Protein AF-A0A9D1AIS6-F1 (afdb_monomer_lite)

Radius of gyration: 24.27 Å; chains: 1; bounding box: 64×31×64 Å

pLDDT: mean 85.54, std 12.71, range [32.72, 98.0]

Sequence (190 aa):
MKLTKTKKRLIVILAVVLVILLVAFLSLWLTGVLHYWNDGMTALMEEKGNYGYSVQKIENTDTVELDLSLPENNLGRILFEDGNARLVVEDYWFEEGSYLKLGVRCYADYDFNHTTYYVPSLVRDTGQVSTQNQTTTIDCIGQGPACHNYYYVVLSIPNYDELEGDTATLQLTYLTRYSYVRTETGTTLI

Secondary structure (DSSP, 8-state):
-PPPHHHHHHHHHHHHHHHHHHHHHHHHHHTTHHHHHHHTTHHHHS--SSEEEEEEEEESPPEEEEESS-GGGGTT-EEEEETTEEEEEEEEEEETTTEEEEEEEEE-EE-SSEEEEEEE-SSTT-EEEE-SS-EEEEEEEEEEEEETTEEEEEEEETTGGG--SSEEEEEESEEEEEEEEEPPTT----

Structure (mmCIF, N/CA/C/O backbone):
data_AF-A0A9D1AIS6-F1
#
_entry.id   AF-A0A9D1AIS6-F1
#
loop_
_atom_site.group_PDB
_atom_site.id
_atom_site.type_symbol
_atom_site.label_atom_id
_atom_site.label_alt_id
_atom_site.label_comp_id
_atom_site.label_asym_id
_atom_site.label_entity_id
_atom_site.label_seq_id
_atom_site.pdbx_PDB_ins_code
_atom_site.Cartn_x
_atom_site.Cartn_y
_atom_site.Cartn_z
_atom_site.occupancy
_atom_site.B_iso_or_equiv
_atom_site.auth_seq_id
_atom_site.auth_comp_id
_atom_site.auth_asym_id
_atom_site.auth_atom_id
_atom_site.pdbx_PDB_model_num
ATOM 1 N N . MET A 1 1 ? -47.830 20.326 35.684 1.00 54.81 1 MET A N 1
ATOM 2 C CA . MET A 1 1 ? -48.385 19.042 35.191 1.00 54.81 1 MET A CA 1
ATOM 3 C C . MET A 1 1 ? -47.757 17.890 35.983 1.00 54.81 1 MET A C 1
ATOM 5 O O . MET A 1 1 ? -46.546 17.727 35.916 1.00 54.81 1 MET A O 1
ATOM 9 N N . LYS A 1 2 ? -48.512 17.144 36.810 1.00 61.59 2 LYS A N 1
ATOM 10 C CA . LYS A 1 2 ? -47.947 16.030 37.607 1.00 61.59 2 LYS A CA 1
ATOM 11 C C . LYS A 1 2 ? -47.601 14.858 36.681 1.00 61.59 2 LYS A C 1
ATOM 13 O O . LYS A 1 2 ? -48.476 14.344 35.992 1.00 61.59 2 LYS A O 1
ATOM 18 N N . LEU A 1 3 ? -46.340 14.422 36.670 1.00 65.69 3 LEU A N 1
ATOM 19 C CA . LEU A 1 3 ? -45.950 13.219 35.934 1.00 65.69 3 LEU A CA 1
ATOM 20 C C . LEU A 1 3 ? -46.604 11.978 36.548 1.00 65.69 3 LEU A C 1
ATOM 22 O O . LEU A 1 3 ? -46.403 11.667 37.724 1.00 65.69 3 LEU A O 1
ATOM 26 N N . THR A 1 4 ? -47.331 11.238 35.718 1.00 78.81 4 THR A N 1
ATOM 27 C CA . THR A 1 4 ? -47.867 9.910 36.032 1.00 78.81 4 THR A CA 1
ATOM 28 C C . THR A 1 4 ? -46.736 8.944 36.407 1.00 78.81 4 THR A C 1
ATOM 30 O O . THR A 1 4 ? -45.644 9.025 35.839 1.00 78.81 4 THR A O 1
ATOM 33 N N . LYS A 1 5 ? -46.994 7.993 37.315 1.00 77.25 5 LYS A N 1
ATOM 34 C CA . LYS A 1 5 ? -46.020 7.002 37.829 1.00 77.25 5 LYS A CA 1
ATOM 35 C C . LYS A 1 5 ? -45.238 6.280 36.714 1.00 77.25 5 LYS A C 1
ATOM 37 O O . LYS A 1 5 ? -44.037 6.069 36.846 1.00 77.25 5 LYS A O 1
ATOM 42 N N . THR A 1 6 ? -45.894 5.993 35.591 1.00 78.38 6 THR A N 1
ATOM 43 C CA . THR A 1 6 ? -45.313 5.368 34.390 1.00 78.38 6 THR A CA 1
ATOM 44 C C . THR A 1 6 ? -44.278 6.257 33.697 1.00 78.38 6 THR A C 1
ATOM 46 O O . THR A 1 6 ? -43.193 5.793 33.369 1.00 78.38 6 THR A O 1
ATOM 49 N N . LYS A 1 7 ? -44.557 7.562 33.560 1.00 81.00 7 LYS A N 1
ATOM 50 C CA . LYS A 1 7 ? -43.623 8.542 32.973 1.00 81.00 7 LYS A CA 1
ATOM 51 C C . LYS A 1 7 ? -42.373 8.726 33.837 1.00 81.00 7 LYS A C 1
ATOM 53 O O . LYS A 1 7 ? -41.284 8.858 33.300 1.00 81.00 7 LYS A O 1
ATOM 58 N N . LYS A 1 8 ? -42.509 8.673 35.170 1.00 81.44 8 LYS A N 1
ATOM 59 C CA . LYS A 1 8 ? -41.353 8.715 36.085 1.00 81.44 8 LYS A CA 1
ATOM 60 C C . LYS A 1 8 ? -40.453 7.486 35.928 1.00 81.44 8 LYS A C 1
ATOM 62 O O . LYS A 1 8 ? -39.243 7.642 35.865 1.00 81.44 8 LYS A O 1
ATOM 67 N N . ARG A 1 9 ? -41.034 6.283 35.819 1.00 84.88 9 ARG A N 1
ATOM 68 C CA . ARG A 1 9 ? -40.272 5.047 35.554 1.00 84.88 9 ARG A CA 1
ATOM 69 C C . ARG A 1 9 ? -39.554 5.097 34.206 1.00 84.88 9 ARG A C 1
ATOM 71 O O . ARG A 1 9 ? -38.387 4.744 34.147 1.00 84.88 9 ARG A O 1
ATOM 78 N N . LEU A 1 10 ? -40.226 5.585 33.162 1.00 90.56 10 LEU A N 1
ATOM 79 C CA . LEU A 1 10 ? -39.628 5.737 31.835 1.00 90.56 10 LEU A CA 1
ATOM 80 C C . LEU A 1 10 ? -38.414 6.680 31.860 1.00 90.56 10 LEU A C 1
ATOM 82 O O . LEU A 1 10 ? -37.380 6.345 31.302 1.00 90.56 10 LEU A O 1
ATOM 86 N N . ILE A 1 11 ? -38.518 7.819 32.554 1.00 90.56 11 ILE A N 1
ATOM 87 C CA . ILE A 1 11 ? -37.406 8.773 32.705 1.00 90.56 11 ILE A CA 1
ATOM 88 C C . ILE A 1 11 ? -36.221 8.139 33.432 1.00 90.56 11 ILE A C 1
ATOM 90 O O . ILE A 1 11 ? -35.087 8.330 33.013 1.00 90.56 11 ILE A O 1
ATOM 94 N N . VAL A 1 12 ? -36.470 7.368 34.496 1.00 91.81 12 VAL A N 1
ATOM 95 C CA . VAL A 1 12 ? -35.400 6.665 35.222 1.00 91.81 12 VAL A CA 1
ATOM 96 C C . VAL A 1 12 ? -34.710 5.644 34.317 1.00 91.81 12 VAL A C 1
ATOM 98 O O . VAL A 1 12 ? -33.487 5.595 34.290 1.00 91.81 12 VAL A O 1
ATOM 101 N N . ILE A 1 13 ? -35.473 4.875 33.535 1.00 93.38 13 ILE A N 1
ATOM 102 C CA . ILE A 1 13 ? -34.912 3.911 32.577 1.00 93.38 13 ILE A CA 1
ATOM 103 C C . ILE A 1 13 ? -34.067 4.632 31.519 1.00 93.38 13 ILE A C 1
ATOM 105 O O . ILE A 1 13 ? -32.928 4.242 31.290 1.00 93.38 13 ILE A O 1
ATOM 109 N N . LEU A 1 14 ? -34.584 5.711 30.927 1.00 94.00 14 LEU A N 1
ATOM 110 C CA . LEU A 1 14 ? -33.852 6.537 29.959 1.00 94.00 14 LEU A CA 1
ATOM 111 C C . LEU A 1 14 ? -32.557 7.106 30.545 1.00 94.00 14 LEU A C 1
ATOM 113 O O . LEU A 1 14 ? -31.525 7.065 29.884 1.00 94.00 14 LEU A O 1
ATOM 117 N N . ALA A 1 15 ? -32.593 7.595 31.786 1.00 94.00 15 ALA A N 1
ATOM 118 C CA . ALA A 1 15 ? -31.411 8.115 32.462 1.00 94.00 15 ALA A CA 1
ATOM 119 C C . ALA A 1 15 ? -30.354 7.022 32.687 1.00 94.00 15 ALA A C 1
ATOM 121 O O . ALA A 1 15 ? -29.178 7.253 32.425 1.00 94.00 15 ALA A O 1
ATOM 122 N N . VAL A 1 16 ? -30.762 5.822 33.113 1.00 95.44 16 VAL A N 1
ATOM 123 C CA . VAL A 1 16 ? -29.846 4.680 33.287 1.00 95.44 16 VAL A CA 1
ATOM 124 C C . VAL A 1 16 ? -29.232 4.259 31.951 1.00 95.44 16 VAL A C 1
ATOM 126 O O . VAL A 1 16 ? -28.020 4.080 31.872 1.00 95.44 16 VAL A O 1
ATOM 129 N N . VAL A 1 17 ? -30.038 4.157 30.891 1.00 96.12 17 VAL A N 1
ATOM 130 C CA . VAL A 1 17 ? -29.548 3.837 29.540 1.00 96.12 17 VAL A CA 1
ATOM 131 C C . VAL A 1 17 ? -28.542 4.885 29.061 1.00 96.12 17 VAL A C 1
ATOM 133 O O . VAL A 1 17 ? -27.489 4.522 28.546 1.00 96.12 17 VAL A O 1
ATOM 136 N N . LEU A 1 18 ? -28.817 6.173 29.278 1.00 96.25 18 LEU A N 1
ATOM 137 C CA . LEU A 1 18 ? -27.909 7.254 28.894 1.00 96.25 18 LEU A CA 1
ATOM 138 C C . LEU A 1 18 ? -26.560 7.159 29.621 1.00 96.25 18 LEU A C 1
ATOM 140 O O . LEU A 1 18 ? -25.520 7.340 28.995 1.00 96.25 18 LEU A O 1
ATOM 144 N N . VAL A 1 19 ? -26.563 6.844 30.920 1.00 96.50 19 VAL A N 1
ATOM 145 C CA . VAL A 1 19 ? -25.325 6.655 31.693 1.00 96.50 19 VAL A CA 1
ATOM 146 C C . VAL A 1 19 ? -24.524 5.468 31.160 1.00 96.50 19 VAL A C 1
ATOM 148 O O . VAL A 1 19 ? -23.314 5.588 30.991 1.00 96.50 19 VAL A O 1
ATOM 151 N N . ILE A 1 20 ? -25.180 4.349 30.839 1.00 96.06 20 ILE A N 1
ATOM 152 C CA . ILE A 1 20 ? -24.513 3.178 30.247 1.00 96.06 20 ILE A CA 1
ATOM 153 C C . ILE A 1 20 ? -23.870 3.543 28.902 1.00 96.06 20 ILE A C 1
ATOM 155 O O . ILE A 1 20 ? -22.708 3.212 28.674 1.00 96.06 20 ILE A O 1
ATOM 159 N N . LEU A 1 21 ? -24.591 4.262 28.037 1.00 95.62 21 LEU A N 1
ATOM 160 C CA . LEU A 1 21 ? -24.065 4.716 26.747 1.00 95.62 21 LEU A CA 1
ATOM 161 C C . LEU A 1 21 ? -22.879 5.673 26.911 1.00 95.62 21 LEU A C 1
ATOM 163 O O . LEU A 1 21 ? -21.898 5.549 26.184 1.00 95.62 21 LEU A O 1
ATOM 167 N N . LEU A 1 22 ? -22.937 6.589 27.882 1.00 95.81 22 LEU A N 1
ATOM 168 C CA . LEU A 1 22 ? -21.841 7.514 28.169 1.00 95.81 22 LEU A CA 1
ATOM 169 C C . LEU A 1 22 ? -20.586 6.772 28.642 1.00 95.81 22 LEU A C 1
ATOM 171 O O . LEU A 1 22 ? -19.492 7.065 28.168 1.00 95.81 22 LEU A O 1
ATOM 175 N N . VAL A 1 23 ? -20.738 5.802 29.547 1.00 94.31 23 VAL A N 1
ATOM 176 C CA . VAL A 1 23 ? -19.616 4.979 30.021 1.00 94.31 23 VAL A CA 1
ATOM 177 C C . VAL A 1 23 ? -19.012 4.185 28.863 1.00 94.31 23 VAL A C 1
ATOM 179 O O . VAL A 1 23 ? -17.800 4.223 28.687 1.00 94.31 23 VAL A O 1
ATOM 182 N N . ALA A 1 24 ? -19.838 3.540 28.033 1.00 91.44 24 ALA A N 1
ATOM 183 C CA . ALA A 1 24 ? -19.364 2.803 26.862 1.00 91.44 24 ALA A CA 1
ATOM 184 C C . ALA A 1 24 ? -18.609 3.708 25.872 1.00 91.44 24 ALA A C 1
ATOM 186 O O . ALA A 1 24 ? -17.530 3.345 25.405 1.00 91.44 24 ALA A O 1
ATOM 187 N N . PHE A 1 25 ? -19.134 4.905 25.597 1.00 91.19 25 PHE A N 1
ATOM 188 C CA . PHE A 1 25 ? -18.481 5.885 24.731 1.00 91.19 25 PHE A CA 1
ATOM 189 C C . PHE A 1 25 ? -17.121 6.326 25.287 1.00 91.19 25 PHE A C 1
ATOM 191 O O . PHE A 1 25 ? -16.130 6.316 24.562 1.00 91.19 25 PHE A O 1
ATOM 198 N N . LEU A 1 26 ? -17.048 6.652 26.582 1.00 90.38 26 LEU A N 1
ATOM 199 C CA . LEU A 1 26 ? -15.792 7.031 27.232 1.00 90.38 26 LEU A CA 1
ATOM 200 C C . LEU A 1 26 ? -14.778 5.884 27.228 1.00 90.38 26 LEU A C 1
ATOM 202 O O . LEU A 1 26 ? -13.595 6.130 27.019 1.00 90.38 26 LEU A O 1
ATOM 206 N N . SER A 1 27 ? -15.219 4.638 27.417 1.00 85.75 27 SER A N 1
ATOM 207 C CA . SER A 1 27 ? -14.337 3.474 27.306 1.00 85.75 27 SER A CA 1
ATOM 208 C C . SER A 1 27 ? -13.756 3.332 25.899 1.00 85.75 27 SER A C 1
ATOM 210 O O . SER A 1 27 ? -12.549 3.164 25.781 1.00 85.75 27 SER A O 1
ATOM 212 N N . LEU A 1 28 ? -14.573 3.455 24.846 1.00 83.19 28 LEU A N 1
ATOM 213 C CA . LEU A 1 28 ? -14.111 3.392 23.449 1.00 83.19 28 LEU A CA 1
ATOM 214 C C . LEU A 1 28 ? -13.184 4.557 23.073 1.00 83.19 28 LEU A C 1
ATOM 216 O O . LEU A 1 28 ? -12.279 4.395 22.255 1.00 83.19 28 LEU A O 1
ATOM 220 N N . TRP A 1 29 ? -13.410 5.729 23.667 1.00 81.50 29 TRP A N 1
ATOM 221 C CA . TRP A 1 29 ? -12.543 6.891 23.506 1.00 81.50 29 TRP A CA 1
ATOM 222 C C . TRP A 1 29 ? -11.180 6.664 24.163 1.00 81.50 29 TRP A C 1
ATOM 224 O O . TRP A 1 29 ? -10.149 6.843 23.525 1.00 81.50 29 TRP A O 1
ATOM 234 N N . LEU A 1 30 ? -11.165 6.236 25.430 1.00 77.88 30 LEU A N 1
ATOM 235 C CA . LEU A 1 30 ? -9.935 6.035 26.203 1.00 77.88 30 LEU A CA 1
ATOM 236 C C . LEU A 1 30 ? -9.069 4.892 25.667 1.00 77.88 30 LEU A C 1
ATOM 238 O O . LEU A 1 30 ? -7.853 4.941 25.811 1.00 77.88 30 LEU A O 1
ATOM 242 N N . THR A 1 31 ? -9.671 3.871 25.057 1.00 74.69 31 THR A N 1
ATOM 243 C CA . THR A 1 31 ? -8.917 2.787 24.415 1.00 74.69 31 THR A CA 1
ATOM 244 C C . THR A 1 31 ? -8.362 3.172 23.044 1.00 74.69 31 THR A C 1
ATOM 246 O O . THR A 1 31 ? -7.591 2.401 22.487 1.00 74.69 31 THR A O 1
ATOM 249 N N . GLY A 1 32 ? -8.738 4.325 22.482 1.00 71.50 32 GLY A N 1
ATOM 250 C CA . GLY A 1 32 ? -8.312 4.743 21.145 1.00 71.50 32 GLY A CA 1
ATOM 251 C C . GLY A 1 32 ? -9.054 4.042 20.001 1.00 71.50 32 GLY A C 1
ATOM 252 O O . GLY A 1 32 ? -8.740 4.282 18.838 1.00 71.50 32 GLY A O 1
ATOM 253 N N . VAL A 1 33 ? -10.075 3.223 20.294 1.00 76.38 33 VAL A N 1
ATOM 254 C CA . VAL A 1 33 ? -10.881 2.527 19.269 1.00 76.38 33 VAL A CA 1
ATOM 255 C C . VAL A 1 33 ? -11.566 3.526 18.339 1.00 76.38 33 VAL A C 1
ATOM 257 O O . VAL A 1 33 ? -11.660 3.281 17.143 1.00 76.38 33 VAL A O 1
ATOM 260 N N . LEU A 1 34 ? -12.026 4.665 18.868 1.00 74.44 34 LEU A N 1
ATOM 261 C CA . LEU A 1 34 ? -12.666 5.703 18.052 1.00 74.44 34 LEU A CA 1
ATOM 262 C C . LEU A 1 34 ? -11.685 6.399 17.103 1.00 74.44 34 LEU A C 1
ATOM 264 O O . LEU A 1 34 ? -12.059 6.702 15.974 1.00 74.44 34 LEU A O 1
ATOM 268 N N . HIS A 1 35 ? -10.444 6.622 17.539 1.00 71.31 35 HIS A N 1
ATOM 269 C CA . HIS A 1 35 ? -9.404 7.211 16.694 1.00 71.31 35 HIS A CA 1
ATOM 270 C C . HIS A 1 35 ? -9.011 6.233 15.583 1.00 71.31 35 HIS A C 1
ATOM 272 O O . HIS A 1 35 ? -9.014 6.588 14.410 1.00 71.31 35 HIS A O 1
ATOM 278 N N . TYR A 1 36 ? -8.826 4.959 15.934 1.00 74.50 36 TYR A N 1
ATOM 279 C CA . TYR A 1 36 ? -8.595 3.891 14.967 1.00 74.50 36 TYR A CA 1
ATOM 280 C C . TYR A 1 36 ? -9.767 3.710 13.988 1.00 74.50 36 TYR A C 1
ATOM 282 O O . TYR A 1 36 ? -9.536 3.529 12.803 1.00 74.50 36 TYR A O 1
ATOM 290 N N . TRP A 1 37 ? -11.026 3.811 14.434 1.00 75.50 37 TRP A N 1
ATOM 291 C CA . TRP A 1 37 ? -12.198 3.765 13.545 1.00 75.50 37 TRP A CA 1
ATOM 292 C C . TRP A 1 37 ? -12.231 4.954 12.580 1.00 75.50 37 TRP A C 1
ATOM 294 O O . TRP A 1 37 ? -12.575 4.790 11.413 1.00 75.50 37 TRP A O 1
ATOM 304 N N . ASN A 1 38 ? -11.932 6.163 13.048 1.00 75.31 38 ASN A N 1
ATOM 305 C CA . ASN A 1 38 ? -12.031 7.349 12.202 1.00 75.31 38 ASN A CA 1
ATOM 306 C C . ASN A 1 38 ? -10.864 7.434 11.210 1.00 75.31 38 ASN A C 1
ATOM 308 O O . ASN A 1 38 ? -11.073 7.600 10.010 1.00 75.31 38 ASN A O 1
ATOM 312 N N . ASP A 1 39 ? -9.646 7.259 11.712 1.00 74.00 39 ASP A N 1
ATOM 313 C CA . ASP A 1 39 ? -8.415 7.590 10.995 1.00 74.00 39 ASP A CA 1
ATOM 314 C C . ASP A 1 39 ? -7.723 6.330 10.429 1.00 74.00 39 ASP A C 1
ATOM 316 O O . ASP A 1 39 ? -6.949 6.394 9.475 1.00 74.00 39 ASP A O 1
ATOM 320 N N . GLY A 1 40 ? -8.080 5.139 10.918 1.00 76.81 40 GLY A N 1
ATOM 321 C CA . GLY A 1 40 ? -7.598 3.867 10.382 1.00 76.81 40 GLY A CA 1
ATOM 322 C C . GLY A 1 40 ? -6.103 3.687 10.596 1.00 76.81 40 GLY A C 1
ATOM 323 O O . GLY A 1 40 ? -5.593 3.906 11.693 1.00 76.81 40 GLY A O 1
ATOM 324 N N . MET A 1 41 ? -5.376 3.319 9.543 1.00 77.06 41 MET A N 1
ATOM 325 C CA . MET A 1 41 ? -3.922 3.158 9.597 1.00 77.06 41 MET A CA 1
ATOM 326 C C . MET A 1 41 ? -3.183 4.447 10.006 1.00 77.06 41 MET A C 1
ATOM 328 O O . MET A 1 41 ? -2.118 4.363 10.618 1.00 77.06 41 MET A O 1
ATOM 332 N N . THR A 1 42 ? -3.724 5.640 9.720 1.00 73.56 42 THR A N 1
ATOM 333 C CA . THR A 1 42 ? -3.057 6.900 10.102 1.00 73.56 42 THR A CA 1
ATOM 334 C C . THR A 1 42 ? -3.149 7.185 11.595 1.00 73.56 42 THR A C 1
ATOM 336 O O . THR A 1 42 ? -2.249 7.835 12.126 1.00 73.56 42 THR A O 1
ATOM 339 N N . ALA A 1 43 ? -4.149 6.622 12.286 1.00 68.56 43 ALA A N 1
ATOM 340 C CA . ALA A 1 43 ? -4.288 6.729 13.738 1.00 68.56 43 ALA A CA 1
ATOM 341 C C . ALA A 1 43 ? -3.018 6.261 14.465 1.00 68.56 43 ALA A C 1
ATOM 343 O O . ALA A 1 43 ? -2.697 6.750 15.539 1.00 68.56 43 ALA A O 1
ATOM 344 N N . LEU A 1 44 ? -2.276 5.318 13.876 1.00 69.06 44 LEU A N 1
ATOM 345 C CA . LEU A 1 44 ? -1.091 4.723 14.490 1.00 69.06 44 LEU A CA 1
ATOM 346 C C . LEU A 1 44 ? 0.201 5.478 14.182 1.00 69.06 44 LEU A C 1
ATOM 348 O O . LEU A 1 44 ? 1.166 5.356 14.932 1.00 69.06 44 LEU A O 1
ATOM 352 N N . MET A 1 45 ? 0.230 6.293 13.122 1.00 65.56 45 MET A N 1
ATOM 353 C CA . MET A 1 45 ? 1.419 7.077 12.769 1.00 65.56 45 MET A CA 1
ATOM 354 C C . MET A 1 45 ? 1.767 8.113 13.848 1.00 65.56 45 MET A C 1
ATOM 356 O O . MET A 1 45 ? 2.944 8.427 14.042 1.00 65.56 45 MET A O 1
ATOM 360 N N . GLU A 1 46 ? 0.760 8.621 14.560 1.00 62.28 46 GLU A N 1
ATOM 361 C CA . GLU A 1 46 ? 0.918 9.633 15.611 1.00 62.28 46 GLU A CA 1
ATOM 362 C C . GLU A 1 46 ? 0.816 9.055 17.038 1.00 62.28 46 GLU A C 1
ATOM 364 O O . GLU A 1 46 ? 1.197 9.720 18.007 1.00 62.28 46 GLU A O 1
ATOM 369 N N . GLU A 1 47 ? 0.386 7.797 17.182 1.00 64.00 47 GLU A N 1
ATOM 370 C CA . GLU A 1 47 ? 0.125 7.156 18.473 1.00 64.00 47 GLU A CA 1
ATOM 371 C C . GLU A 1 47 ? 1.409 6.594 19.105 1.00 64.00 47 GLU A C 1
ATOM 373 O O . GLU A 1 47 ? 1.846 5.479 18.830 1.00 64.00 47 GLU A O 1
ATOM 378 N N . LYS A 1 48 ? 2.025 7.369 20.004 1.00 62.16 48 LYS A N 1
ATOM 379 C CA . LYS A 1 48 ? 3.303 7.005 20.654 1.00 62.16 48 LYS A CA 1
ATOM 380 C C . LYS A 1 48 ? 3.164 6.248 21.980 1.00 62.16 48 LYS A C 1
ATOM 382 O O . LYS A 1 48 ? 4.169 5.809 22.529 1.00 62.16 48 LYS A O 1
ATOM 387 N N . GLY A 1 49 ? 1.955 6.158 22.536 1.00 65.81 49 GLY A N 1
ATOM 388 C CA . GLY A 1 49 ? 1.733 5.635 23.892 1.00 65.81 49 GLY A CA 1
ATOM 389 C C . GLY A 1 49 ? 1.313 4.167 23.951 1.00 65.81 49 GLY A C 1
ATOM 390 O O . GLY A 1 49 ? 1.733 3.446 24.853 1.00 65.81 49 GLY A O 1
ATOM 391 N N . ASN A 1 50 ? 0.489 3.732 22.997 1.00 73.25 50 ASN A N 1
ATOM 392 C CA . ASN A 1 50 ? -0.196 2.438 23.048 1.00 73.25 50 ASN A CA 1
ATOM 393 C C . ASN A 1 50 ? 0.377 1.387 22.085 1.00 73.25 50 ASN A C 1
ATOM 395 O O . ASN A 1 50 ? -0.073 0.243 22.106 1.00 73.25 50 ASN A O 1
ATOM 399 N N . TYR A 1 51 ? 1.338 1.755 21.233 1.00 77.62 51 TYR A N 1
ATOM 400 C CA . TYR A 1 51 ? 1.889 0.881 20.198 1.00 77.62 51 TYR A CA 1
ATOM 401 C C . TYR A 1 51 ? 3.412 0.984 20.144 1.00 77.62 51 TYR A C 1
ATOM 403 O O . TYR A 1 51 ? 3.990 2.065 20.240 1.00 77.62 51 TYR A O 1
ATOM 411 N N . GLY A 1 52 ? 4.060 -0.164 19.974 1.00 82.38 52 GLY A N 1
ATOM 412 C CA . GLY A 1 52 ? 5.453 -0.270 19.583 1.00 82.38 52 GLY A CA 1
ATOM 413 C C . GLY A 1 52 ? 5.557 -0.109 18.074 1.00 82.38 52 GLY A C 1
ATOM 414 O O . GLY A 1 52 ? 4.721 -0.627 17.335 1.00 82.38 52 GLY A O 1
ATOM 415 N N . TYR A 1 53 ? 6.584 0.607 17.628 1.00 85.81 53 TYR A N 1
ATOM 416 C CA . TYR A 1 53 ? 6.818 0.909 16.222 1.00 85.81 53 TYR A CA 1
ATOM 417 C C . TYR A 1 53 ? 8.146 0.318 15.762 1.00 85.81 53 TYR A C 1
ATOM 419 O O . TYR A 1 53 ? 9.176 0.495 16.415 1.00 85.81 53 TYR A O 1
ATOM 427 N N . SER A 1 54 ? 8.128 -0.361 14.618 1.00 88.56 54 SER A N 1
ATOM 428 C CA . SER A 1 54 ? 9.330 -0.875 13.967 1.00 88.56 54 SER A CA 1
ATOM 429 C C . SER A 1 54 ? 9.286 -0.633 12.463 1.00 88.56 54 SER A C 1
ATOM 431 O O . SER A 1 54 ? 8.226 -0.676 11.834 1.00 88.56 54 SER A O 1
ATOM 433 N N . VAL A 1 55 ? 10.4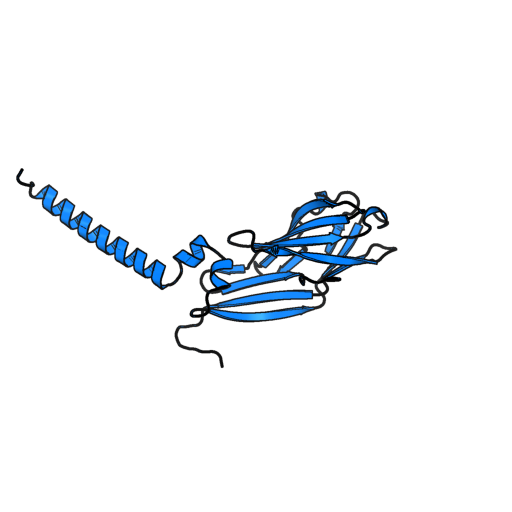66 -0.382 11.897 1.00 89.81 55 VAL A N 1
ATOM 434 C CA . VAL A 1 55 ? 10.672 -0.200 10.460 1.00 89.81 55 VAL A CA 1
ATOM 435 C C . VAL A 1 55 ? 11.716 -1.196 10.008 1.00 89.81 55 VAL A C 1
ATOM 437 O O . VAL A 1 55 ? 12.806 -1.259 10.579 1.00 89.81 55 VAL A O 1
ATOM 440 N N . GLN A 1 56 ? 11.393 -1.955 8.971 1.00 91.50 56 GLN A N 1
ATOM 441 C CA . GLN A 1 56 ? 12.307 -2.917 8.379 1.00 91.50 56 GLN A CA 1
ATOM 442 C C . GLN A 1 56 ? 12.376 -2.708 6.872 1.00 91.50 56 GLN A C 1
ATOM 444 O O . GLN A 1 56 ? 11.363 -2.520 6.205 1.00 91.50 56 GLN A O 1
ATOM 449 N N . LYS A 1 57 ? 13.589 -2.773 6.333 1.00 91.12 57 LYS A N 1
ATOM 450 C CA . LYS A 1 57 ? 13.825 -2.798 4.894 1.00 91.12 57 LYS A CA 1
ATOM 451 C C . LYS A 1 57 ? 13.800 -4.248 4.415 1.00 91.12 57 LYS A C 1
ATOM 453 O O . LYS A 1 57 ? 14.493 -5.089 4.986 1.00 91.12 57 LYS A O 1
ATOM 458 N N . ILE A 1 58 ? 13.008 -4.522 3.389 1.00 90.25 58 ILE A N 1
ATOM 459 C CA . ILE A 1 58 ? 12.958 -5.803 2.685 1.00 90.25 58 ILE A CA 1
ATOM 460 C C . ILE A 1 58 ? 13.611 -5.596 1.330 1.00 90.25 58 ILE A C 1
ATOM 462 O O . ILE A 1 58 ? 13.266 -4.657 0.613 1.00 90.25 58 ILE A O 1
ATOM 466 N N . GLU A 1 59 ? 14.579 -6.444 1.009 1.00 86.31 59 GLU A N 1
ATOM 467 C CA . GLU A 1 59 ? 15.356 -6.363 -0.225 1.00 86.31 59 GLU A CA 1
ATOM 468 C C . GLU A 1 59 ? 14.955 -7.480 -1.184 1.00 86.31 59 GLU A C 1
ATOM 470 O O . GLU A 1 59 ? 14.588 -8.564 -0.734 1.00 86.31 59 GLU A O 1
ATOM 475 N N . ASN A 1 60 ? 15.088 -7.215 -2.487 1.00 70.75 60 ASN A N 1
ATOM 476 C CA . ASN A 1 60 ? 14.894 -8.183 -3.571 1.00 70.75 60 ASN A CA 1
ATOM 477 C C . ASN A 1 60 ? 13.530 -8.873 -3.513 1.00 70.75 60 ASN A C 1
ATOM 479 O O . ASN A 1 60 ? 13.433 -10.074 -3.264 1.00 70.75 60 ASN A O 1
ATOM 483 N N . THR A 1 61 ? 12.478 -8.093 -3.749 1.00 85.94 61 THR A N 1
ATOM 484 C CA . THR A 1 61 ? 11.133 -8.659 -3.878 1.00 85.94 61 THR A CA 1
ATOM 485 C C . THR A 1 61 ? 11.029 -9.600 -5.073 1.00 85.94 61 THR A C 1
ATOM 487 O O . THR A 1 61 ? 11.852 -9.562 -5.999 1.00 85.94 61 THR A O 1
ATOM 490 N N . ASP A 1 62 ? 9.993 -10.433 -5.038 1.00 89.06 62 ASP A N 1
ATOM 491 C CA . ASP A 1 62 ? 9.614 -11.261 -6.169 1.00 89.06 62 ASP A CA 1
ATOM 492 C C . ASP A 1 62 ? 9.297 -10.404 -7.396 1.00 89.06 62 ASP A C 1
ATOM 494 O O . ASP A 1 62 ? 8.917 -9.233 -7.319 1.00 89.06 62 ASP A O 1
ATOM 498 N N . THR A 1 63 ? 9.477 -11.015 -8.558 1.00 94.06 63 THR A N 1
ATOM 499 C CA . THR A 1 63 ? 9.207 -10.384 -9.842 1.00 94.06 63 THR A CA 1
ATOM 500 C C . THR A 1 63 ? 7.757 -10.578 -10.258 1.00 94.06 63 THR A C 1
ATOM 502 O O . THR A 1 63 ? 7.218 -11.677 -10.116 1.00 94.06 63 THR A O 1
ATOM 505 N N . VAL A 1 64 ? 7.161 -9.558 -10.867 1.00 95.69 64 VAL A N 1
ATOM 506 C CA . VAL A 1 64 ? 5.785 -9.586 -11.372 1.00 95.69 64 VAL A CA 1
ATOM 507 C C . VAL A 1 64 ? 5.767 -9.193 -12.842 1.00 95.69 64 VAL A C 1
ATOM 509 O O . VAL A 1 64 ? 6.405 -8.225 -13.241 1.00 95.69 64 VAL A O 1
ATOM 512 N N . GLU A 1 65 ? 5.034 -9.937 -13.663 1.00 96.50 65 GLU A N 1
ATOM 513 C CA . GLU A 1 65 ? 4.860 -9.591 -15.074 1.00 96.50 65 GLU A CA 1
ATOM 514 C C . GLU A 1 65 ? 3.876 -8.420 -15.223 1.00 96.50 65 GLU A C 1
ATOM 516 O O . GLU A 1 65 ? 2.827 -8.391 -14.576 1.00 96.50 65 GLU A O 1
ATOM 521 N N . LEU A 1 66 ? 4.190 -7.470 -16.096 1.00 96.25 66 LEU A N 1
ATOM 522 C CA . LEU A 1 66 ? 3.349 -6.356 -16.518 1.00 96.25 66 LEU A CA 1
ATOM 523 C C . LEU A 1 66 ? 3.044 -6.484 -18.010 1.00 96.25 66 LEU A C 1
ATOM 525 O O . LEU A 1 66 ? 3.928 -6.812 -18.798 1.00 96.25 66 LEU A O 1
ATOM 529 N N . ASP A 1 67 ? 1.808 -6.181 -18.390 1.00 95.75 67 ASP A N 1
ATOM 530 C CA . ASP A 1 67 ? 1.396 -6.007 -19.782 1.00 95.75 67 ASP A CA 1
ATOM 531 C C . ASP A 1 67 ? 1.728 -4.575 -20.223 1.00 95.75 67 ASP A C 1
ATOM 533 O O . ASP A 1 67 ? 1.139 -3.611 -19.727 1.00 95.75 67 ASP A O 1
ATOM 537 N N . LEU A 1 68 ? 2.711 -4.433 -21.108 1.00 92.44 68 LEU A N 1
ATOM 538 C CA . LEU A 1 68 ? 3.073 -3.149 -21.699 1.00 92.44 68 LEU A CA 1
ATOM 539 C C . LEU A 1 68 ? 2.277 -2.863 -22.974 1.00 92.44 68 LEU A C 1
ATOM 541 O O . LEU A 1 68 ? 2.243 -1.719 -23.392 1.00 92.44 68 LEU A O 1
ATOM 545 N N . SER A 1 69 ? 1.623 -3.835 -23.604 1.00 93.31 69 SER A N 1
ATOM 546 C CA . SER A 1 69 ? 0.812 -3.573 -24.802 1.00 93.31 69 SER A CA 1
ATOM 547 C C . SER A 1 69 ? -0.521 -2.895 -24.459 1.00 93.31 69 SER A C 1
ATOM 549 O O . SER A 1 69 ? -1.012 -2.040 -25.200 1.00 93.31 69 SER A O 1
ATOM 551 N N . LEU A 1 70 ? -1.088 -3.257 -23.305 1.00 93.94 70 LEU A N 1
ATOM 552 C CA . LEU A 1 70 ? -2.362 -2.769 -22.791 1.00 93.94 70 LEU A CA 1
ATOM 553 C C . LEU A 1 70 ? -2.245 -2.526 -21.277 1.00 93.94 70 LEU A C 1
ATOM 555 O O . LEU A 1 70 ? -2.583 -3.407 -20.484 1.00 93.94 70 LEU A O 1
ATOM 559 N N . PRO A 1 71 ? -1.806 -1.328 -20.837 1.00 93.56 71 PRO A N 1
ATOM 560 C CA . PRO A 1 71 ? -1.596 -1.042 -19.416 1.00 93.56 71 PRO A CA 1
ATOM 561 C C . PRO A 1 71 ? -2.813 -1.262 -18.514 1.00 93.56 71 PRO A C 1
ATOM 563 O O . PRO A 1 71 ? -2.644 -1.592 -17.340 1.00 93.56 71 PRO A O 1
ATOM 566 N N . GLU A 1 72 ? -4.028 -1.147 -19.058 1.00 96.38 72 GLU A N 1
ATOM 567 C CA . GLU A 1 72 ? -5.280 -1.455 -18.355 1.00 96.38 72 GLU A CA 1
ATOM 568 C C . GLU A 1 72 ? -5.349 -2.901 -17.837 1.00 96.38 72 GLU A C 1
ATOM 570 O O . GLU A 1 72 ? -5.937 -3.148 -16.784 1.00 96.38 72 GLU A O 1
ATOM 575 N N . ASN A 1 73 ? -4.681 -3.855 -18.497 1.00 96.62 73 ASN A N 1
ATOM 576 C CA . ASN A 1 73 ? -4.628 -5.258 -18.069 1.00 96.62 73 ASN A CA 1
ATOM 577 C C . ASN A 1 73 ? -3.810 -5.466 -16.783 1.00 96.62 73 ASN A C 1
ATOM 579 O O . ASN A 1 73 ? -3.816 -6.559 -16.201 1.00 96.62 73 ASN A O 1
ATOM 583 N N . ASN A 1 74 ? -3.089 -4.438 -16.331 1.00 97.12 74 ASN A N 1
ATOM 584 C CA . ASN A 1 74 ? -2.380 -4.461 -15.057 1.00 97.12 74 ASN A CA 1
ATOM 585 C C . ASN A 1 74 ? -3.267 -4.041 -13.883 1.00 97.12 74 ASN A C 1
ATOM 587 O O . ASN A 1 74 ? -2.861 -4.234 -12.741 1.00 97.12 74 ASN A O 1
ATOM 591 N N . LEU A 1 75 ? -4.466 -3.502 -14.114 1.00 98.00 75 LEU A N 1
ATOM 592 C CA . LEU A 1 75 ? -5.375 -3.126 -13.034 1.00 98.00 75 LEU A CA 1
ATOM 593 C C . LEU A 1 75 ? -5.798 -4.355 -12.215 1.00 98.00 75 LEU A C 1
ATOM 595 O O . LEU A 1 75 ? -6.110 -5.418 -12.749 1.00 98.00 75 LEU A O 1
ATOM 599 N N . GLY A 1 76 ? -5.779 -4.218 -10.891 1.00 97.25 76 GLY A N 1
ATOM 600 C CA . GLY A 1 76 ? -6.000 -5.303 -9.935 1.00 97.25 76 GLY A CA 1
ATOM 601 C C . GLY A 1 76 ? -4.807 -6.246 -9.757 1.00 97.25 76 GLY A C 1
ATOM 602 O O . GLY A 1 76 ? -4.886 -7.167 -8.941 1.00 97.25 76 GLY A O 1
ATOM 603 N N . ARG A 1 77 ? -3.696 -6.040 -10.478 1.00 97.19 77 ARG A N 1
ATOM 604 C CA . ARG A 1 77 ? -2.509 -6.891 -10.359 1.00 97.19 77 ARG A CA 1
ATOM 605 C C . ARG A 1 77 ? -1.825 -6.671 -9.015 1.00 97.19 77 ARG A C 1
ATOM 607 O O . ARG A 1 77 ? -1.595 -5.535 -8.598 1.00 97.19 77 ARG A O 1
ATOM 614 N N . ILE A 1 78 ? -1.500 -7.776 -8.352 1.00 97.00 78 ILE A N 1
ATOM 615 C CA . ILE A 1 78 ? -0.795 -7.790 -7.073 1.00 97.00 78 ILE A CA 1
ATOM 616 C C . ILE A 1 78 ? 0.705 -7.751 -7.362 1.00 97.00 78 ILE A C 1
ATOM 618 O O . ILE A 1 78 ? 1.235 -8.639 -8.023 1.00 97.00 78 ILE A O 1
ATOM 622 N N . LEU A 1 79 ? 1.372 -6.704 -6.884 1.00 96.00 79 LEU A N 1
ATOM 623 C CA . LEU A 1 79 ? 2.815 -6.504 -7.039 1.00 96.00 79 LEU A CA 1
ATOM 624 C C . LEU A 1 79 ? 3.616 -7.129 -5.891 1.00 96.00 79 LEU A C 1
ATOM 626 O O . LEU A 1 79 ? 4.795 -7.422 -6.039 1.00 96.00 79 LEU A O 1
ATOM 630 N N . PHE A 1 80 ? 2.978 -7.276 -4.732 1.00 95.62 80 PHE A N 1
ATOM 631 C CA . PHE A 1 80 ? 3.542 -7.871 -3.527 1.00 95.62 80 PHE A CA 1
ATOM 632 C C . PHE A 1 80 ? 2.401 -8.302 -2.603 1.00 95.62 80 PHE A C 1
ATOM 634 O O . PHE A 1 80 ? 1.396 -7.591 -2.507 1.00 95.62 80 PHE A O 1
ATOM 641 N N . GLU A 1 81 ? 2.577 -9.416 -1.899 1.00 94.69 81 GLU A N 1
ATOM 642 C CA . GLU A 1 81 ? 1.631 -9.935 -0.912 1.00 94.69 81 GLU A CA 1
ATOM 643 C C . GLU A 1 81 ? 2.385 -10.550 0.271 1.00 94.69 81 GLU A C 1
ATOM 645 O O . GLU A 1 81 ? 3.324 -11.322 0.087 1.00 94.69 81 GLU A O 1
ATOM 650 N N . ASP A 1 82 ? 1.963 -10.204 1.485 1.00 92.44 82 ASP A N 1
ATOM 651 C CA . ASP A 1 82 ? 2.396 -10.842 2.726 1.00 92.44 82 ASP A CA 1
ATOM 652 C C . ASP A 1 82 ? 1.238 -10.824 3.732 1.00 92.44 82 ASP A C 1
ATOM 654 O O . ASP A 1 82 ? 0.855 -9.774 4.259 1.00 92.44 82 ASP A O 1
ATOM 658 N N . GLY A 1 83 ? 0.632 -11.990 3.969 1.00 89.69 83 GLY A N 1
ATOM 659 C CA . GLY A 1 83 ? -0.592 -12.093 4.765 1.00 89.69 83 GLY A CA 1
ATOM 660 C C . GLY A 1 83 ? -1.746 -11.312 4.126 1.00 89.69 83 GLY A C 1
ATOM 661 O O . GLY A 1 83 ? -2.063 -11.523 2.959 1.00 89.69 83 GLY A O 1
ATOM 662 N N . ASN A 1 84 ? -2.381 -10.408 4.882 1.00 91.50 84 ASN A N 1
ATOM 663 C CA . ASN A 1 84 ? -3.425 -9.526 4.335 1.00 91.50 84 ASN A CA 1
ATOM 664 C C . ASN A 1 84 ? -2.868 -8.219 3.742 1.00 91.50 84 ASN A C 1
ATOM 666 O O . ASN A 1 84 ? -3.629 -7.436 3.164 1.00 91.50 84 ASN A O 1
ATOM 670 N N . ALA A 1 85 ? -1.568 -7.953 3.894 1.00 93.31 85 ALA A N 1
ATOM 671 C CA . ALA A 1 85 ? -0.945 -6.761 3.345 1.00 93.31 85 ALA A CA 1
ATOM 672 C C . ALA A 1 85 ? -0.579 -7.004 1.878 1.00 93.31 85 ALA A C 1
ATOM 674 O O . ALA A 1 85 ? 0.008 -8.028 1.527 1.00 93.31 85 ALA A O 1
ATOM 675 N N . ARG A 1 86 ? -0.922 -6.054 1.005 1.00 95.81 86 ARG A N 1
ATOM 676 C CA . ARG A 1 86 ? -0.759 -6.221 -0.446 1.00 95.81 86 ARG A CA 1
ATOM 677 C C . ARG A 1 86 ? -0.531 -4.901 -1.165 1.00 95.81 86 ARG A C 1
ATOM 679 O O . ARG A 1 86 ? -1.120 -3.883 -0.803 1.00 95.81 86 ARG A O 1
ATOM 686 N N . LEU A 1 87 ? 0.278 -4.929 -2.217 1.00 96.19 87 LEU A N 1
ATOM 687 C CA . LEU A 1 87 ? 0.434 -3.825 -3.165 1.00 96.19 87 LEU A CA 1
ATOM 688 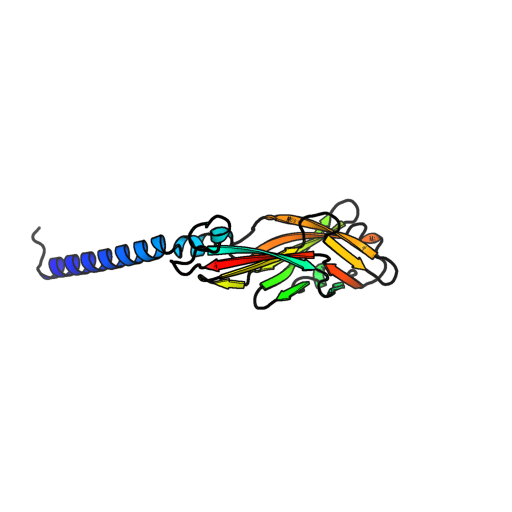C C . LEU A 1 87 ? -0.363 -4.163 -4.417 1.00 96.19 87 LEU A C 1
ATOM 690 O O . LEU A 1 87 ? -0.077 -5.166 -5.063 1.00 96.19 87 LEU A O 1
ATOM 694 N N . VAL A 1 88 ? -1.350 -3.341 -4.760 1.00 97.12 88 VAL A N 1
ATOM 695 C CA . VAL A 1 88 ? -2.259 -3.594 -5.886 1.00 97.12 88 VAL A CA 1
ATOM 696 C C . VAL A 1 88 ? -2.269 -2.399 -6.824 1.00 97.12 88 VAL A C 1
ATOM 698 O O . VAL A 1 88 ? -2.431 -1.266 -6.370 1.00 97.12 88 VAL A O 1
ATOM 701 N N . VAL A 1 89 ? -2.111 -2.644 -8.123 1.00 97.69 89 VAL A N 1
ATOM 702 C CA . VAL A 1 89 ? -2.283 -1.615 -9.156 1.00 97.69 89 VAL A CA 1
ATOM 703 C C . VAL A 1 89 ? -3.768 -1.271 -9.262 1.00 97.69 89 VAL A C 1
ATOM 705 O O . VAL A 1 89 ? -4.593 -2.136 -9.533 1.00 97.69 89 VAL A O 1
ATOM 708 N N . GLU A 1 90 ? -4.118 -0.014 -9.035 1.00 96.38 90 GLU A N 1
ATOM 709 C CA . GLU A 1 90 ? -5.503 0.475 -9.017 1.00 96.38 90 GLU A CA 1
ATOM 710 C C . GLU A 1 90 ? -5.798 1.416 -10.184 1.00 96.38 90 GLU A C 1
ATOM 712 O O . GLU A 1 90 ? -6.945 1.529 -10.604 1.00 96.38 90 GLU A O 1
ATOM 717 N N . ASP A 1 91 ? -4.774 2.102 -10.687 1.00 95.88 91 ASP A N 1
ATOM 718 C CA . ASP A 1 91 ? -4.928 3.098 -11.737 1.00 95.88 91 ASP A CA 1
ATOM 719 C C . ASP A 1 91 ? -3.701 3.116 -12.650 1.00 95.88 91 ASP A C 1
ATOM 721 O O . ASP A 1 91 ? -2.611 2.679 -12.261 1.00 95.88 91 ASP A O 1
ATOM 725 N N . TYR A 1 92 ? -3.872 3.646 -13.854 1.00 96.75 92 TYR A N 1
ATOM 726 C CA . TYR A 1 92 ? -2.779 3.919 -14.772 1.00 96.75 92 TYR A CA 1
ATOM 727 C C . TYR A 1 92 ? -3.054 5.187 -15.576 1.00 96.75 92 TYR A C 1
ATOM 729 O O . TYR A 1 92 ? -4.189 5.495 -15.934 1.00 96.75 92 TYR A O 1
ATOM 737 N N . TRP A 1 93 ? -1.999 5.925 -15.894 1.00 96.88 93 TRP A N 1
ATOM 738 C CA . TRP A 1 93 ? -2.090 7.058 -16.807 1.00 96.88 93 TRP A CA 1
ATOM 739 C C . TRP A 1 93 ? -0.738 7.340 -17.444 1.00 96.88 93 TRP A C 1
ATOM 741 O O . TRP A 1 93 ? 0.309 6.915 -16.955 1.00 96.88 93 TRP A O 1
ATOM 751 N N . PHE A 1 94 ? -0.770 8.085 -18.540 1.00 95.31 94 PHE A N 1
ATOM 752 C CA . PHE A 1 94 ? 0.430 8.565 -19.205 1.00 95.31 94 PHE A CA 1
ATOM 753 C C . PHE A 1 94 ? 0.723 10.002 -18.778 1.00 95.31 94 PHE A C 1
ATOM 755 O O . PHE A 1 94 ? -0.189 10.821 -18.648 1.00 95.31 94 PHE A O 1
ATOM 762 N N . GLU A 1 95 ? 1.996 10.306 -18.558 1.00 93.69 95 GLU A N 1
ATOM 763 C CA . GLU A 1 95 ? 2.495 11.659 -18.296 1.00 93.69 95 GLU A CA 1
ATOM 764 C C . GLU A 1 95 ? 3.464 12.082 -19.415 1.00 93.69 95 GLU A C 1
ATOM 766 O O . GLU A 1 95 ? 4.038 11.238 -20.111 1.00 93.69 95 GLU A O 1
ATOM 771 N N . GLU A 1 96 ? 3.619 13.395 -19.622 1.00 86.81 96 GLU A N 1
ATOM 772 C CA . GLU A 1 96 ? 4.520 13.955 -20.637 1.00 86.81 96 GLU A CA 1
ATOM 773 C C . GLU A 1 96 ? 5.946 13.394 -20.519 1.00 86.81 96 GLU A C 1
ATOM 775 O O . GLU A 1 96 ? 6.457 13.182 -19.422 1.00 86.81 96 GLU A O 1
ATOM 780 N N . GLY A 1 97 ? 6.610 13.192 -21.662 1.00 84.75 97 GLY A N 1
ATOM 781 C CA . GLY A 1 97 ? 7.944 12.583 -21.710 1.00 84.75 97 GLY A CA 1
ATOM 782 C C . GLY A 1 97 ? 7.929 11.052 -21.687 1.00 84.75 97 GLY A C 1
ATOM 783 O O . GLY A 1 97 ? 8.889 10.453 -21.214 1.00 84.75 97 GLY A O 1
ATOM 784 N N . SER A 1 98 ? 6.850 10.435 -22.183 1.00 89.44 98 SER A N 1
ATOM 785 C CA . SER A 1 98 ? 6.714 8.979 -22.337 1.00 89.44 98 SER A CA 1
ATOM 786 C C . SER A 1 98 ? 6.788 8.218 -21.012 1.00 89.44 98 SER A C 1
ATOM 788 O O . SER A 1 98 ? 7.410 7.161 -20.921 1.00 89.44 98 SER A O 1
ATOM 790 N N . TYR A 1 99 ? 6.152 8.750 -19.964 1.00 93.00 99 TYR A N 1
ATOM 791 C CA . TYR A 1 99 ? 6.040 8.057 -18.682 1.00 93.00 99 TYR A CA 1
ATOM 792 C C . TYR A 1 99 ? 4.731 7.281 -18.610 1.00 93.00 99 TYR A C 1
ATOM 794 O O . TYR A 1 99 ? 3.657 7.878 -18.705 1.00 93.00 99 TYR A O 1
ATOM 802 N N . LEU A 1 100 ? 4.813 5.981 -18.328 1.00 95.56 100 LEU A N 1
ATOM 803 C CA . LEU A 1 100 ? 3.674 5.228 -17.812 1.00 95.56 100 LEU A CA 1
ATOM 804 C C . LEU A 1 100 ? 3.682 5.318 -16.284 1.00 95.56 100 LEU A C 1
ATOM 806 O O . LEU A 1 100 ? 4.662 4.962 -15.626 1.00 95.56 100 LEU A O 1
ATOM 810 N N . LYS A 1 101 ? 2.584 5.801 -15.709 1.00 96.25 101 LYS A N 1
ATOM 811 C CA . LYS A 1 101 ? 2.363 5.838 -14.265 1.00 96.25 101 LYS A CA 1
ATOM 812 C C . LYS A 1 101 ? 1.415 4.725 -13.864 1.00 96.25 101 LYS A C 1
ATOM 814 O O . LYS A 1 101 ? 0.368 4.558 -14.481 1.00 96.25 101 LYS A O 1
ATOM 819 N N . LEU A 1 102 ? 1.771 4.015 -12.801 1.00 96.75 102 LEU A N 1
ATOM 820 C CA . LEU A 1 102 ? 0.909 3.042 -12.143 1.00 96.75 102 LEU A CA 1
ATOM 821 C C . LEU A 1 102 ? 0.573 3.556 -10.746 1.00 96.75 102 LEU A C 1
ATOM 823 O O . 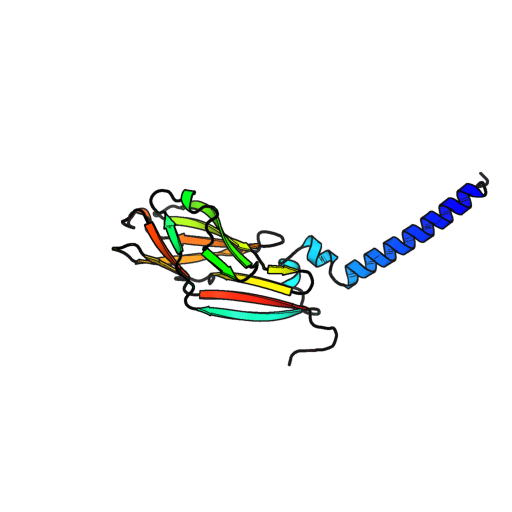LEU A 1 102 ? 1.456 3.720 -9.900 1.00 96.75 102 LEU A O 1
ATOM 827 N N . GLY A 1 103 ? -0.709 3.804 -10.512 1.00 95.69 103 GLY A N 1
ATOM 828 C CA . GLY A 1 103 ? -1.256 4.082 -9.196 1.00 95.69 103 GLY A CA 1
ATOM 829 C C . GLY A 1 103 ? -1.357 2.797 -8.394 1.00 95.69 103 GLY A C 1
ATOM 830 O O . GLY A 1 103 ? -2.074 1.881 -8.792 1.00 95.69 103 GLY A O 1
ATOM 831 N N . VAL A 1 104 ? -0.656 2.712 -7.267 1.00 95.88 104 VAL A N 1
ATOM 832 C CA . VAL A 1 104 ? -0.586 1.495 -6.451 1.00 95.88 104 VAL A CA 1
ATOM 833 C C . VAL A 1 104 ? -1.120 1.771 -5.054 1.00 95.88 104 VAL A C 1
ATOM 835 O O . VAL A 1 104 ? -0.652 2.664 -4.342 1.00 95.88 104 VAL A O 1
ATOM 838 N N . ARG A 1 105 ? -2.097 0.966 -4.636 1.00 94.94 105 ARG A N 1
ATOM 839 C CA . ARG A 1 105 ? -2.580 0.929 -3.256 1.00 94.94 105 ARG A CA 1
ATOM 840 C C . ARG A 1 105 ? -1.804 -0.108 -2.460 1.00 94.94 105 ARG A C 1
ATOM 842 O O . ARG A 1 105 ? -1.856 -1.300 -2.748 1.00 94.94 105 ARG A O 1
ATOM 849 N N . CYS A 1 106 ? -1.132 0.361 -1.422 1.00 93.56 106 CYS A N 1
ATOM 850 C CA . CYS A 1 106 ? -0.475 -0.445 -0.408 1.00 93.56 106 CYS A CA 1
ATOM 851 C C . CYS A 1 106 ? -1.453 -0.708 0.740 1.00 93.56 106 CYS A C 1
ATOM 853 O O . CYS A 1 106 ? -1.534 0.083 1.684 1.00 93.56 106 CYS A O 1
ATOM 855 N N . TYR A 1 107 ? -2.232 -1.778 0.641 1.00 92.94 107 TYR A N 1
ATOM 856 C CA . TYR A 1 107 ? -3.162 -2.184 1.689 1.00 92.94 107 TYR A CA 1
ATOM 857 C C . TYR A 1 107 ? -2.416 -2.727 2.904 1.00 92.94 107 TYR A C 1
ATOM 859 O O . TYR A 1 107 ? -1.460 -3.497 2.769 1.00 92.94 107 TYR A O 1
ATOM 867 N N . ALA A 1 108 ? -2.888 -2.337 4.082 1.00 90.31 108 ALA A N 1
ATOM 868 C CA . ALA A 1 108 ? -2.374 -2.825 5.349 1.00 90.31 108 ALA A CA 1
ATOM 869 C C . ALA A 1 108 ? -3.072 -4.115 5.788 1.00 90.31 108 ALA A C 1
ATOM 871 O O . ALA A 1 108 ? -4.284 -4.261 5.616 1.00 90.31 108 ALA A O 1
ATOM 872 N N . ASP A 1 109 ? -2.317 -4.994 6.439 1.00 90.44 109 ASP A N 1
ATOM 873 C CA . ASP A 1 109 ? -2.877 -5.959 7.380 1.00 90.44 109 ASP A CA 1
ATOM 874 C C . ASP A 1 109 ? -3.069 -5.238 8.710 1.00 90.44 109 ASP A C 1
ATOM 876 O O . ASP A 1 109 ? -2.089 -4.798 9.322 1.00 90.44 109 ASP A O 1
ATOM 880 N N . TYR A 1 110 ? -4.318 -5.004 9.105 1.00 84.00 110 TYR A N 1
ATOM 881 C CA . TYR A 1 110 ? -4.601 -4.138 10.238 1.00 84.00 110 TYR A CA 1
ATOM 882 C C . TYR A 1 110 ? -5.824 -4.577 11.047 1.00 84.00 110 TYR A C 1
ATOM 884 O O . TYR A 1 110 ? -6.892 -4.869 10.509 1.00 84.00 110 TYR A O 1
ATOM 892 N N . ASP A 1 111 ? -5.653 -4.578 12.368 1.00 81.31 111 ASP A N 1
ATOM 893 C CA . ASP A 1 111 ? -6.715 -4.626 13.367 1.00 81.31 111 ASP A CA 1
ATOM 894 C C . ASP A 1 111 ? -6.374 -3.711 14.562 1.00 81.31 111 ASP A C 1
ATOM 896 O O . ASP A 1 111 ? -5.387 -2.974 14.562 1.00 81.31 111 ASP A O 1
ATOM 900 N N . PHE A 1 112 ? -7.204 -3.726 15.604 1.00 75.00 112 PHE A N 1
ATOM 901 C CA . PHE A 1 112 ? -6.990 -2.885 16.785 1.00 75.00 112 PHE A CA 1
ATOM 902 C C . PHE A 1 112 ? -5.717 -3.228 17.591 1.00 75.00 112 PHE A C 1
ATOM 904 O O . PHE A 1 112 ? -5.315 -2.478 18.475 1.00 75.00 112 PHE A O 1
ATOM 911 N N . ASN A 1 113 ? -5.088 -4.372 17.347 1.00 80.88 113 ASN A N 1
ATOM 912 C CA . ASN A 1 113 ? -3.885 -4.809 18.046 1.00 80.88 113 ASN A CA 1
ATOM 913 C C . ASN A 1 113 ? -2.624 -4.651 17.198 1.00 80.88 113 ASN A C 1
ATOM 915 O O . ASN A 1 113 ? -1.533 -4.593 17.763 1.00 80.88 113 ASN A O 1
ATOM 919 N N . HIS A 1 114 ? -2.738 -4.594 15.874 1.00 83.62 114 HIS A N 1
ATOM 920 C CA . HIS A 1 114 ? -1.579 -4.459 15.008 1.00 83.62 114 HIS A CA 1
ATOM 921 C C . HIS A 1 114 ? -1.900 -3.783 13.680 1.00 83.62 114 HIS A C 1
ATOM 923 O O . HIS A 1 114 ? -3.029 -3.764 13.202 1.00 83.62 114 HIS A O 1
ATOM 929 N N . THR A 1 115 ? -0.876 -3.232 13.046 1.00 86.94 115 THR A N 1
ATOM 930 C CA . THR A 1 115 ? -0.945 -2.743 11.672 1.00 86.94 115 THR A CA 1
ATOM 931 C C . THR A 1 115 ? 0.403 -2.934 11.015 1.00 86.94 115 THR A C 1
ATOM 933 O O . THR A 1 115 ? 1.406 -2.388 11.475 1.00 86.94 115 THR A O 1
ATOM 936 N N . THR A 1 116 ? 0.424 -3.719 9.945 1.00 89.50 116 THR A N 1
ATOM 937 C CA . THR A 1 116 ? 1.585 -3.913 9.083 1.00 89.50 116 THR A CA 1
ATOM 938 C C . THR A 1 116 ? 1.240 -3.460 7.676 1.00 89.50 116 THR A C 1
ATOM 940 O O . THR A 1 116 ? 0.229 -3.874 7.114 1.00 89.50 116 THR A O 1
ATOM 943 N N . TYR A 1 117 ? 2.090 -2.634 7.080 1.00 91.44 117 TYR A N 1
ATOM 944 C CA . TYR A 1 117 ? 1.967 -2.280 5.671 1.00 91.44 117 TYR A CA 1
ATOM 945 C C . TYR A 1 117 ? 3.334 -2.112 5.022 1.00 91.44 117 TYR A C 1
ATOM 947 O O . TYR A 1 117 ? 4.347 -1.865 5.683 1.00 91.44 117 TYR A O 1
ATOM 955 N N . TYR A 1 118 ? 3.334 -2.249 3.702 1.00 92.69 118 TYR A N 1
ATOM 956 C CA . TYR A 1 118 ? 4.524 -2.215 2.870 1.00 92.69 118 TYR A CA 1
ATOM 957 C C . TYR A 1 118 ? 4.430 -1.050 1.904 1.00 92.69 118 TYR A C 1
ATOM 959 O O . TYR A 1 118 ? 3.401 -0.851 1.266 1.00 92.69 118 TYR A O 1
ATOM 967 N N . VAL A 1 119 ? 5.500 -0.279 1.771 1.00 92.12 119 VAL A N 1
ATOM 968 C CA . VAL A 1 119 ? 5.573 0.803 0.785 1.00 92.12 119 VAL A CA 1
ATOM 969 C C . VAL A 1 119 ? 6.853 0.621 -0.017 1.00 92.12 119 VAL A C 1
ATOM 971 O O . VAL A 1 119 ? 7.901 0.394 0.595 1.00 92.12 119 VAL A O 1
ATOM 974 N N . PRO A 1 120 ? 6.818 0.715 -1.358 1.00 92.19 120 PRO A N 1
ATOM 975 C CA . PRO A 1 120 ? 8.044 0.821 -2.134 1.00 92.19 120 PRO A CA 1
ATOM 976 C C . PRO A 1 120 ? 8.877 1.995 -1.629 1.00 92.19 120 PRO A C 1
ATOM 978 O O . PRO A 1 120 ? 8.332 2.984 -1.134 1.00 92.19 120 PRO A O 1
ATOM 981 N N . SER A 1 121 ? 10.201 1.878 -1.704 1.00 85.44 121 SER A N 1
ATOM 982 C CA . SER A 1 121 ? 11.079 2.971 -1.286 1.00 85.44 121 SER A CA 1
ATOM 983 C C . SER A 1 121 ? 10.648 4.285 -1.952 1.00 85.44 121 SER A C 1
ATOM 985 O O . SER A 1 121 ? 10.282 4.297 -3.114 1.00 85.44 121 SER A O 1
ATOM 987 N N . LEU A 1 122 ? 10.605 5.397 -1.221 1.00 82.19 122 LEU A N 1
ATOM 988 C CA . LEU A 1 122 ? 10.154 6.683 -1.777 1.00 82.19 122 LEU A CA 1
ATOM 989 C C . LEU A 1 122 ? 11.353 7.472 -2.309 1.00 82.19 122 LEU A C 1
ATOM 991 O O . LEU A 1 122 ? 11.609 8.607 -1.905 1.00 82.19 122 LEU A O 1
ATOM 995 N N . VAL A 1 123 ? 12.154 6.810 -3.136 1.00 74.75 123 VAL A N 1
ATOM 996 C CA . VAL A 1 123 ? 13.410 7.324 -3.689 1.00 74.75 123 VAL A CA 1
ATOM 997 C C . VAL A 1 123 ? 13.470 7.041 -5.187 1.00 74.75 123 VAL A C 1
ATOM 999 O O . VAL A 1 123 ? 12.646 6.307 -5.739 1.00 74.75 123 VAL A O 1
ATOM 1002 N N . ARG A 1 124 ? 14.464 7.628 -5.854 1.00 75.12 124 ARG A N 1
ATOM 1003 C CA . ARG A 1 124 ? 14.789 7.238 -7.227 1.00 75.12 124 ARG A CA 1
ATOM 1004 C C . ARG A 1 124 ? 15.313 5.807 -7.265 1.00 75.12 124 ARG A C 1
ATOM 1006 O O . ARG A 1 124 ? 15.908 5.361 -6.284 1.00 75.12 124 ARG A O 1
ATOM 1013 N N . ASP A 1 125 ? 15.092 5.113 -8.374 1.00 81.12 125 ASP A N 1
ATOM 1014 C CA . ASP A 1 125 ? 15.555 3.732 -8.582 1.00 81.12 125 ASP A CA 1
ATOM 1015 C C . ASP A 1 125 ? 14.964 2.724 -7.572 1.00 81.12 125 ASP A C 1
ATOM 1017 O O . ASP A 1 125 ? 15.633 1.826 -7.051 1.00 81.12 125 ASP A O 1
ATOM 1021 N N . THR A 1 126 ? 13.670 2.871 -7.283 1.00 88.12 126 THR A N 1
ATOM 1022 C CA . THR A 1 126 ? 12.926 2.018 -6.338 1.00 88.12 126 THR A CA 1
ATOM 1023 C C . THR A 1 126 ? 12.730 0.588 -6.839 1.00 88.12 126 THR A C 1
ATOM 1025 O O . THR A 1 126 ? 12.513 -0.337 -6.050 1.00 88.12 126 THR A O 1
ATOM 1028 N N . GLY A 1 127 ? 12.839 0.388 -8.144 1.00 91.75 127 GLY A N 1
ATOM 1029 C CA . GLY A 1 127 ? 12.727 -0.909 -8.784 1.00 91.75 127 GLY A CA 1
ATOM 1030 C C . GLY A 1 127 ? 13.264 -0.872 -10.200 1.00 91.75 127 GLY A C 1
ATOM 1031 O O . GLY A 1 127 ? 13.820 0.133 -10.652 1.00 91.75 127 GLY A O 1
ATOM 1032 N N . GLN A 1 128 ? 13.057 -1.971 -10.907 1.00 94.12 128 GLN A N 1
ATOM 1033 C CA . GLN A 1 128 ? 13.407 -2.116 -12.307 1.00 94.12 128 GLN A CA 1
ATOM 1034 C C . GLN A 1 128 ? 12.254 -2.751 -13.069 1.00 94.12 128 GLN A C 1
ATOM 1036 O O . GLN A 1 128 ? 11.561 -3.627 -12.555 1.00 94.12 128 GLN A O 1
ATOM 1041 N N . VAL A 1 129 ? 12.076 -2.314 -14.309 1.00 94.62 129 VAL A N 1
ATOM 1042 C CA . VAL A 1 129 ? 11.220 -2.963 -15.297 1.00 94.62 129 VAL A CA 1
ATOM 1043 C C . VAL A 1 129 ? 12.127 -3.454 -16.414 1.00 94.62 129 VAL A C 1
ATOM 1045 O O . VAL A 1 129 ? 12.901 -2.677 -16.973 1.00 94.62 129 VAL A O 1
ATOM 1048 N N . SER A 1 130 ? 12.067 -4.750 -16.699 1.00 94.56 130 SER A N 1
ATOM 1049 C CA . SER A 1 130 ? 12.910 -5.411 -17.697 1.00 94.56 130 SER A CA 1
ATOM 1050 C C . SER A 1 130 ? 12.063 -6.083 -18.765 1.00 94.56 130 SER A C 1
ATOM 1052 O O . SER A 1 130 ? 11.236 -6.937 -18.453 1.00 94.56 130 SER A O 1
ATOM 1054 N N . THR A 1 131 ? 12.286 -5.733 -20.023 1.00 93.38 131 THR A N 1
ATOM 1055 C CA . THR A 1 131 ? 11.832 -6.508 -21.179 1.00 93.38 131 THR A CA 1
ATOM 1056 C C . THR A 1 131 ? 12.930 -7.490 -21.595 1.00 93.38 131 THR A C 1
ATOM 1058 O O . THR A 1 131 ? 13.947 -7.638 -20.914 1.00 93.38 131 THR A O 1
ATOM 1061 N N . GLN A 1 132 ? 12.754 -8.182 -22.721 1.00 87.81 132 GLN A N 1
ATOM 1062 C CA . GLN A 1 132 ? 13.793 -9.073 -23.251 1.00 87.81 132 GLN A CA 1
ATOM 1063 C C . GLN A 1 132 ? 15.074 -8.327 -23.660 1.00 87.81 132 GLN A C 1
ATOM 1065 O O . GLN A 1 132 ? 16.159 -8.902 -23.590 1.00 87.81 132 GLN A O 1
ATOM 1070 N N . ASN A 1 133 ? 14.950 -7.061 -24.072 1.00 86.62 133 ASN A N 1
ATOM 1071 C CA . ASN A 1 133 ? 16.033 -6.308 -24.709 1.00 86.62 133 ASN A CA 1
ATOM 1072 C C . ASN A 1 133 ? 16.530 -5.129 -23.865 1.00 86.62 133 ASN A C 1
ATOM 1074 O O . ASN A 1 133 ? 17.627 -4.623 -24.110 1.00 86.62 133 ASN A O 1
ATOM 1078 N N . GLN A 1 134 ? 15.742 -4.680 -22.886 1.00 92.06 134 GLN A N 1
ATOM 1079 C CA . GLN A 1 134 ? 16.022 -3.458 -22.144 1.00 92.06 134 GLN A CA 1
ATOM 1080 C C . GLN A 1 134 ? 15.585 -3.571 -20.688 1.00 92.06 134 GLN A C 1
ATOM 1082 O O . GLN A 1 134 ? 14.533 -4.120 -20.378 1.00 92.06 134 GLN A O 1
ATOM 1087 N N . THR A 1 135 ? 16.371 -2.973 -19.799 1.00 93.31 135 THR A N 1
ATOM 1088 C CA . THR A 1 135 ? 16.002 -2.752 -18.402 1.00 93.31 135 THR A CA 1
ATOM 1089 C C . THR A 1 135 ? 16.033 -1.259 -18.124 1.00 93.31 135 THR A C 1
ATOM 1091 O O . THR A 1 135 ? 17.003 -0.582 -18.466 1.00 93.31 135 THR A O 1
ATOM 1094 N N . THR A 1 136 ? 14.984 -0.753 -17.487 1.00 92.81 136 THR A N 1
ATOM 1095 C CA . THR A 1 136 ? 14.901 0.626 -17.007 1.00 92.81 136 THR A CA 1
ATOM 1096 C C . THR A 1 136 ? 14.631 0.641 -15.509 1.00 92.81 136 THR A C 1
ATOM 1098 O O . THR A 1 136 ? 13.985 -0.268 -14.976 1.00 92.81 136 THR A O 1
ATOM 1101 N N . THR A 1 137 ? 15.142 1.649 -14.808 1.00 93.94 137 THR A N 1
ATOM 1102 C CA . THR A 1 137 ? 14.798 1.861 -13.402 1.00 93.94 137 THR A CA 1
ATOM 1103 C C . THR A 1 137 ? 13.465 2.584 -13.302 1.00 93.94 137 THR A C 1
ATOM 1105 O O . THR A 1 137 ? 13.076 3.346 -14.188 1.00 93.94 137 THR A O 1
ATOM 1108 N N . ILE A 1 138 ? 12.737 2.309 -12.225 1.00 93.00 138 ILE A N 1
ATOM 1109 C CA . ILE A 1 138 ? 11.475 2.980 -11.939 1.00 93.00 138 ILE A CA 1
ATOM 1110 C C . ILE A 1 138 ? 11.591 3.820 -10.680 1.00 93.00 138 ILE A C 1
ATOM 1112 O O . ILE A 1 138 ? 12.229 3.434 -9.694 1.00 93.00 138 ILE A O 1
ATOM 1116 N N . ASP A 1 139 ? 10.907 4.952 -10.707 1.00 92.12 139 ASP A N 1
ATOM 1117 C CA . ASP A 1 139 ? 10.810 5.847 -9.566 1.00 92.12 139 ASP A CA 1
ATOM 1118 C C . ASP A 1 139 ? 9.490 5.624 -8.839 1.00 92.12 139 ASP A C 1
ATOM 1120 O O . ASP A 1 139 ? 8.473 5.277 -9.443 1.00 92.12 139 ASP A O 1
ATOM 1124 N N . CYS A 1 140 ? 9.492 5.856 -7.532 1.00 92.25 140 CYS A N 1
ATOM 1125 C CA . CYS A 1 140 ? 8.288 5.806 -6.721 1.00 92.25 140 CYS A CA 1
ATOM 1126 C C . CYS A 1 140 ? 8.121 7.125 -5.976 1.00 92.25 140 CYS A C 1
ATOM 1128 O O . CYS A 1 140 ? 9.034 7.591 -5.289 1.00 92.25 140 CYS A O 1
ATOM 1130 N N . ILE A 1 141 ? 6.935 7.713 -6.093 1.00 90.38 141 ILE A N 1
ATOM 1131 C CA . ILE A 1 141 ? 6.541 8.860 -5.281 1.00 90.38 141 ILE A CA 1
ATOM 1132 C C . ILE A 1 141 ? 5.393 8.464 -4.361 1.00 90.38 141 ILE A C 1
ATOM 1134 O O . ILE A 1 141 ? 4.429 7.813 -4.768 1.00 90.38 141 ILE A O 1
ATOM 1138 N N . GLY A 1 142 ? 5.495 8.876 -3.102 1.00 83.56 142 GLY A N 1
ATOM 1139 C CA . GLY A 1 142 ? 4.404 8.749 -2.149 1.00 83.56 142 GLY A CA 1
ATOM 1140 C C . GLY A 1 142 ? 3.449 9.915 -2.338 1.00 83.56 142 GLY A C 1
ATOM 1141 O O . GLY A 1 142 ? 3.879 11.067 -2.312 1.00 83.56 142 GLY A O 1
ATOM 1142 N N . GLN A 1 143 ? 2.160 9.633 -2.499 1.00 79.38 143 GLN A N 1
ATOM 1143 C CA . GLN A 1 143 ? 1.125 10.671 -2.469 1.00 79.38 143 GLN A CA 1
ATOM 1144 C C . GLN A 1 143 ? 0.462 10.788 -1.089 1.00 79.38 143 GLN A C 1
ATOM 1146 O O . GLN A 1 143 ? -0.485 11.549 -0.906 1.00 79.38 143 GLN A O 1
ATOM 1151 N N . GLY A 1 144 ? 1.019 10.091 -0.096 1.00 65.06 144 GLY A N 1
ATOM 1152 C CA . GLY A 1 144 ? 0.563 10.121 1.283 1.00 65.06 144 GLY A CA 1
ATOM 1153 C C . GLY A 1 144 ? -0.462 9.030 1.599 1.00 65.06 144 GLY A C 1
ATOM 1154 O O . GLY A 1 144 ? -0.845 8.230 0.738 1.00 65.06 144 GLY A O 1
ATOM 1155 N N . PRO A 1 145 ? -0.899 8.961 2.865 1.00 60.94 145 PRO A N 1
ATOM 1156 C CA . PRO A 1 145 ? -1.974 8.067 3.252 1.00 60.94 145 PRO A CA 1
ATOM 1157 C C . PRO A 1 145 ? -3.270 8.576 2.622 1.00 60.94 145 PRO A C 1
ATOM 1159 O O . PRO A 1 145 ? -3.777 9.634 2.987 1.00 60.94 145 PRO A O 1
ATOM 1162 N N . ALA A 1 146 ? -3.788 7.846 1.638 1.00 58.19 146 ALA A N 1
ATOM 1163 C CA . ALA A 1 146 ? -4.958 8.303 0.903 1.00 58.19 146 ALA A CA 1
ATOM 1164 C C . ALA A 1 146 ? -6.276 7.859 1.552 1.00 58.19 146 ALA A C 1
ATOM 1166 O O . ALA A 1 146 ? -7.306 8.442 1.234 1.00 58.19 146 ALA A O 1
ATOM 1167 N N . CYS A 1 147 ? -6.280 6.866 2.451 1.00 64.62 147 CYS A N 1
ATOM 1168 C CA . CYS A 1 147 ? -7.506 6.308 3.029 1.00 64.62 147 CYS A CA 1
ATOM 1169 C C . CYS A 1 147 ? -7.255 5.513 4.321 1.00 64.62 147 CYS A C 1
ATOM 1171 O O . CYS A 1 147 ? -6.129 5.153 4.652 1.00 64.62 147 CYS A O 1
ATOM 1173 N N . HIS A 1 148 ? -8.358 5.162 4.986 1.00 73.31 148 HIS A N 1
ATOM 1174 C CA . HIS A 1 148 ? -8.446 4.414 6.243 1.00 73.31 148 HIS A CA 1
ATOM 1175 C C . HIS A 1 148 ? -7.604 3.113 6.308 1.00 73.31 148 HIS A C 1
ATOM 1177 O O . HIS A 1 148 ? -7.165 2.732 7.387 1.00 73.31 148 HIS A O 1
ATOM 1183 N N . ASN A 1 149 ? -7.334 2.424 5.193 1.00 83.00 149 ASN A N 1
ATOM 1184 C CA . ASN A 1 149 ? -6.660 1.113 5.200 1.00 83.00 149 ASN A CA 1
ATOM 1185 C C . ASN A 1 149 ? -5.552 0.926 4.149 1.00 83.00 149 ASN A C 1
ATOM 1187 O O . ASN A 1 149 ? -5.080 -0.198 3.962 1.00 83.00 149 ASN A O 1
ATOM 1191 N N . TYR A 1 150 ? -5.147 1.984 3.438 1.00 88.19 150 TYR A N 1
ATOM 1192 C CA . TYR A 1 150 ? -4.063 1.879 2.462 1.00 88.19 150 TYR A CA 1
ATOM 1193 C C . TYR A 1 150 ? -3.241 3.161 2.329 1.00 88.19 150 TYR A C 1
ATOM 1195 O O . TYR A 1 150 ? -3.736 4.279 2.489 1.00 88.19 150 TYR A O 1
ATOM 1203 N N . TYR A 1 151 ? -1.971 2.981 1.977 1.00 89.25 151 TYR A N 1
ATOM 1204 C CA . TYR A 1 151 ? -1.079 4.051 1.542 1.00 89.25 151 TYR A CA 1
ATOM 1205 C C . TYR A 1 151 ? -1.063 4.094 0.011 1.00 89.25 151 TYR A C 1
ATOM 1207 O O . TYR A 1 151 ? -1.069 3.040 -0.621 1.00 89.25 151 TYR A O 1
ATOM 1215 N N . TYR A 1 152 ? -1.076 5.280 -0.599 1.00 91.62 152 TYR A N 1
ATOM 1216 C CA . TYR A 1 152 ? -1.070 5.398 -2.059 1.00 91.62 152 TYR A CA 1
ATOM 1217 C C . TYR A 1 152 ? 0.295 5.851 -2.565 1.00 91.62 152 TYR A C 1
ATOM 1219 O O . TYR A 1 152 ? 0.855 6.854 -2.103 1.00 91.62 152 TYR A O 1
ATOM 1227 N N . VAL A 1 153 ? 0.824 5.109 -3.531 1.00 93.75 153 VAL A N 1
ATOM 1228 C CA . VAL A 1 153 ? 2.067 5.442 -4.225 1.00 93.75 153 VAL A CA 1
ATOM 1229 C C . VAL A 1 153 ? 1.856 5.436 -5.724 1.00 93.75 153 VAL A C 1
ATOM 1231 O O . VAL A 1 153 ? 0.915 4.834 -6.237 1.00 93.75 153 VAL A O 1
ATOM 1234 N N . VAL A 1 154 ? 2.767 6.092 -6.428 1.00 94.62 154 VAL A N 1
ATOM 1235 C CA . VAL A 1 154 ? 2.804 6.080 -7.885 1.00 94.62 154 VAL A CA 1
ATOM 1236 C C . VAL A 1 154 ? 4.154 5.556 -8.329 1.00 94.62 154 VAL A C 1
ATOM 1238 O O . VAL A 1 154 ? 5.183 6.170 -8.035 1.00 94.62 154 VAL A O 1
ATOM 1241 N N . LEU A 1 155 ? 4.138 4.439 -9.052 1.00 95.12 155 LEU A N 1
ATOM 1242 C CA . LEU A 1 155 ? 5.306 3.924 -9.752 1.00 95.12 155 LEU A CA 1
ATOM 1243 C C . LEU A 1 155 ? 5.390 4.596 -11.121 1.00 95.12 155 LEU A C 1
ATOM 1245 O O . LEU A 1 155 ? 4.401 4.665 -11.848 1.00 95.12 155 LEU A O 1
ATOM 1249 N N . SER A 1 156 ? 6.563 5.113 -11.458 1.00 95.12 156 SER A N 1
ATOM 1250 C CA . SER A 1 156 ? 6.828 5.821 -12.707 1.00 95.12 156 SER A CA 1
ATOM 1251 C C . SER A 1 156 ? 7.793 5.014 -13.558 1.00 95.12 156 SER A C 1
ATOM 1253 O O . SER A 1 156 ? 8.947 4.838 -13.171 1.00 95.12 156 SER A O 1
ATOM 1255 N N . ILE A 1 157 ? 7.320 4.560 -14.715 1.00 94.94 157 ILE A N 1
ATOM 1256 C CA . ILE A 1 157 ? 8.115 3.863 -15.723 1.00 94.94 157 ILE A CA 1
ATOM 1257 C C . ILE A 1 157 ? 8.506 4.894 -16.792 1.00 94.94 157 ILE A C 1
ATOM 1259 O O . ILE A 1 157 ? 7.629 5.331 -17.541 1.00 94.94 157 ILE A O 1
ATOM 1263 N N . PRO A 1 158 ? 9.773 5.346 -16.835 1.00 94.19 158 PRO A N 1
ATOM 1264 C CA . PRO A 1 158 ? 10.238 6.303 -17.835 1.00 94.19 158 PRO A CA 1
ATOM 1265 C C . PRO A 1 158 ? 10.437 5.633 -19.197 1.00 94.19 158 PRO A C 1
ATOM 1267 O O . PRO A 1 158 ? 10.660 4.423 -19.264 1.00 94.19 158 PRO A O 1
ATOM 1270 N N . ASN A 1 159 ? 10.433 6.441 -20.262 1.00 91.62 159 ASN A N 1
ATOM 1271 C CA . ASN A 1 159 ? 10.705 6.015 -21.641 1.00 91.62 159 ASN A CA 1
ATOM 1272 C C . ASN A 1 159 ? 9.883 4.785 -22.061 1.00 91.62 159 ASN A C 1
ATOM 1274 O O . ASN A 1 159 ? 10.383 3.891 -22.737 1.00 91.6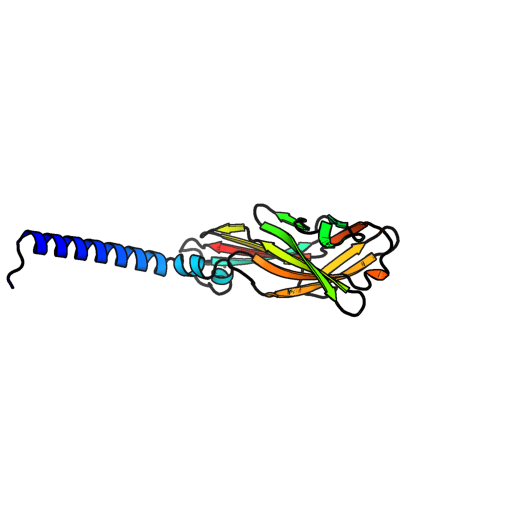2 159 ASN A O 1
ATOM 1278 N N . TYR A 1 160 ? 8.623 4.723 -21.633 1.00 90.69 160 TYR A N 1
ATOM 1279 C CA . TYR A 1 160 ? 7.743 3.583 -21.863 1.00 90.69 160 TYR A CA 1
ATOM 1280 C C . TYR A 1 160 ? 7.591 3.255 -23.356 1.00 90.69 160 TYR A C 1
ATOM 1282 O O . TYR A 1 160 ? 7.607 2.086 -23.719 1.00 90.69 160 TYR A O 1
ATOM 1290 N N . ASP A 1 161 ? 7.550 4.271 -24.223 1.00 89.25 161 ASP A N 1
ATOM 1291 C CA . ASP A 1 161 ? 7.455 4.089 -25.680 1.00 89.25 161 ASP A CA 1
ATOM 1292 C C . ASP A 1 161 ? 8.715 3.452 -26.303 1.00 89.25 161 ASP A C 1
ATOM 1294 O O . ASP A 1 161 ? 8.666 2.965 -27.431 1.00 89.25 161 ASP A O 1
ATOM 1298 N N . GLU A 1 162 ? 9.851 3.475 -25.595 1.00 89.62 162 GLU A N 1
ATOM 1299 C CA . GLU A 1 162 ? 11.105 2.840 -26.024 1.00 89.62 162 GLU A CA 1
ATOM 1300 C C . GLU A 1 162 ? 11.210 1.384 -25.547 1.00 89.62 162 GLU A C 1
ATOM 1302 O O . GLU A 1 162 ? 12.041 0.637 -26.061 1.00 89.62 162 GLU A O 1
ATOM 1307 N N . LEU A 1 163 ? 10.378 0.965 -24.583 1.00 88.19 163 LEU A N 1
ATOM 1308 C CA . LEU A 1 163 ? 10.389 -0.401 -24.069 1.00 88.19 163 LEU A CA 1
ATOM 1309 C C . LEU A 1 163 ? 9.822 -1.359 -25.119 1.00 88.19 163 LEU A C 1
ATOM 1311 O O . LEU A 1 163 ? 8.618 -1.436 -25.348 1.00 88.19 163 LEU A O 1
ATOM 1315 N N . GLU A 1 164 ? 10.707 -2.127 -25.748 1.00 81.81 164 GLU A N 1
ATOM 1316 C CA . GLU A 1 164 ? 10.306 -3.144 -26.718 1.00 81.81 164 GLU A CA 1
ATOM 1317 C C . GLU A 1 164 ? 9.703 -4.380 -26.037 1.00 81.81 164 GLU A C 1
ATOM 1319 O O . GLU A 1 164 ? 10.339 -5.001 -25.180 1.00 81.81 164 GLU A O 1
ATOM 1324 N N . GLY A 1 165 ? 8.522 -4.795 -26.501 1.00 84.00 165 GLY A N 1
ATOM 1325 C CA . GLY A 1 165 ? 7.862 -6.043 -26.115 1.00 84.00 165 GLY A CA 1
ATOM 1326 C C . GLY A 1 165 ? 6.476 -5.831 -25.510 1.00 84.00 165 GLY A C 1
ATOM 1327 O O . GLY A 1 165 ? 6.178 -4.784 -24.947 1.00 84.00 165 GLY A O 1
ATOM 1328 N N . ASP A 1 166 ? 5.629 -6.856 -25.615 1.00 89.06 166 ASP A N 1
ATOM 1329 C CA . ASP A 1 166 ? 4.255 -6.798 -25.095 1.00 89.06 166 ASP A CA 1
ATOM 1330 C C . ASP A 1 166 ? 4.207 -6.944 -23.568 1.00 89.06 166 ASP A C 1
ATOM 1332 O O . ASP A 1 166 ? 3.251 -6.512 -22.926 1.00 89.06 166 ASP A O 1
ATOM 1336 N N . THR A 1 167 ? 5.242 -7.545 -22.971 1.00 93.12 167 THR A N 1
ATOM 1337 C CA . THR A 1 167 ? 5.335 -7.784 -21.530 1.00 93.12 167 THR A CA 1
ATOM 1338 C C . THR A 1 167 ? 6.682 -7.359 -20.961 1.00 93.12 167 THR A C 1
ATOM 1340 O O . THR A 1 167 ? 7.714 -7.368 -21.639 1.00 93.12 167 THR A O 1
ATOM 1343 N N . ALA A 1 168 ? 6.677 -7.012 -19.677 1.00 95.25 168 ALA A N 1
ATOM 1344 C CA . ALA A 1 168 ? 7.881 -6.716 -18.920 1.00 95.25 168 ALA A CA 1
ATOM 1345 C C . ALA A 1 168 ? 7.839 -7.334 -17.528 1.00 95.25 168 ALA A C 1
ATOM 1347 O O . ALA A 1 168 ? 6.784 -7.539 -16.944 1.00 95.25 168 ALA A O 1
ATOM 1348 N N . THR A 1 169 ? 9.009 -7.599 -16.971 1.00 96.25 169 THR A N 1
ATOM 1349 C CA . THR A 1 169 ? 9.181 -8.060 -15.599 1.00 96.25 169 THR A CA 1
ATOM 1350 C C . THR A 1 169 ? 9.466 -6.864 -14.702 1.00 96.25 169 THR A C 1
ATOM 1352 O O . THR A 1 169 ? 10.499 -6.214 -14.848 1.00 96.25 169 THR A O 1
ATOM 1355 N N . LEU A 1 170 ? 8.564 -6.580 -13.771 1.00 95.38 170 LEU A N 1
ATOM 1356 C CA . LEU A 1 170 ? 8.759 -5.625 -12.689 1.00 95.38 170 LEU A CA 1
ATOM 1357 C C . LEU A 1 170 ? 9.421 -6.315 -11.496 1.00 95.38 170 LEU A C 1
ATOM 1359 O O . LEU A 1 170 ? 8.963 -7.365 -11.051 1.00 95.38 170 LEU A O 1
ATOM 1363 N N . GLN A 1 171 ? 10.434 -5.678 -10.923 1.00 94.69 171 GLN A N 1
ATOM 1364 C CA . GLN A 1 171 ? 11.005 -6.044 -9.632 1.00 94.69 171 GLN A CA 1
ATOM 1365 C C . GLN A 1 171 ? 11.156 -4.801 -8.759 1.00 94.69 171 GLN A C 1
ATOM 1367 O O . GLN A 1 171 ? 11.762 -3.816 -9.183 1.00 94.69 171 GLN A O 1
ATOM 1372 N N . LEU A 1 172 ? 10.650 -4.834 -7.524 1.00 93.19 172 LEU A N 1
ATOM 1373 C CA . LEU A 1 172 ? 10.912 -3.769 -6.555 1.00 93.19 172 LEU A CA 1
ATOM 1374 C C . LEU A 1 172 ? 12.207 -4.086 -5.802 1.00 93.19 172 LEU A C 1
ATOM 1376 O O . LEU A 1 172 ? 12.347 -5.151 -5.190 1.00 93.19 172 LEU A O 1
ATOM 1380 N N . THR A 1 173 ? 13.157 -3.154 -5.828 1.00 89.12 173 THR A N 1
ATOM 1381 C CA . THR A 1 173 ? 14.463 -3.326 -5.182 1.00 89.12 173 THR A CA 1
ATOM 1382 C C . THR A 1 173 ? 14.295 -3.365 -3.667 1.00 89.12 173 THR A C 1
ATOM 1384 O O . THR A 1 173 ? 14.863 -4.228 -2.995 1.00 89.12 173 THR A O 1
ATOM 1387 N N . TYR A 1 174 ? 13.486 -2.440 -3.135 1.00 88.19 174 TYR A N 1
ATOM 1388 C CA . TYR A 1 174 ? 13.253 -2.302 -1.703 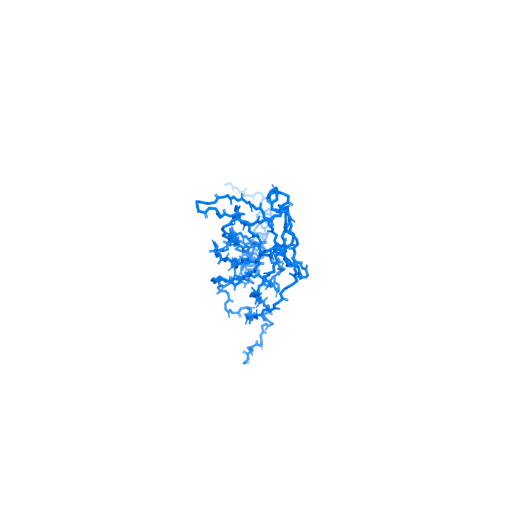1.00 88.19 174 TYR A CA 1
ATOM 1389 C C . TYR A 1 174 ? 11.792 -2.004 -1.374 1.00 88.19 174 TYR A C 1
ATOM 1391 O O . TYR A 1 174 ? 11.199 -1.061 -1.908 1.00 88.19 174 TYR A O 1
ATOM 1399 N N . LEU A 1 175 ? 11.263 -2.740 -0.398 1.00 92.38 175 LEU A N 1
ATOM 1400 C CA . LEU A 1 175 ? 10.048 -2.380 0.325 1.00 92.38 175 LEU A CA 1
ATOM 1401 C C . LEU A 1 175 ? 10.408 -1.957 1.746 1.00 92.38 175 LEU A C 1
ATOM 1403 O O . LEU A 1 175 ? 11.234 -2.580 2.413 1.00 92.38 175 LEU A O 1
ATOM 1407 N N . THR A 1 176 ? 9.756 -0.911 2.230 1.00 91.50 176 THR A N 1
ATOM 1408 C CA . THR A 1 176 ? 9.773 -0.552 3.644 1.00 91.50 176 THR A CA 1
ATOM 1409 C C . THR A 1 176 ? 8.549 -1.163 4.304 1.00 91.50 176 THR A C 1
ATOM 1411 O O . THR A 1 176 ? 7.417 -0.812 3.970 1.00 91.50 176 THR A O 1
ATOM 1414 N N . ARG A 1 177 ? 8.786 -2.072 5.245 1.00 92.06 177 ARG A N 1
ATOM 1415 C CA . ARG A 1 177 ? 7.780 -2.622 6.145 1.00 92.06 177 ARG A CA 1
ATOM 1416 C C . ARG A 1 177 ? 7.647 -1.712 7.355 1.00 92.06 177 ARG A C 1
ATOM 1418 O O . ARG A 1 177 ? 8.609 -1.538 8.107 1.00 92.06 177 ARG A O 1
ATOM 1425 N N . TYR A 1 178 ? 6.451 -1.191 7.562 1.00 88.88 178 TYR A N 1
ATOM 1426 C CA . TYR A 1 178 ? 6.064 -0.496 8.780 1.00 88.88 178 TYR A CA 1
ATOM 1427 C C . TYR A 1 178 ? 5.222 -1.444 9.618 1.00 88.88 178 TYR A C 1
ATOM 1429 O O . TYR A 1 178 ? 4.287 -2.049 9.097 1.00 88.88 178 TYR A O 1
ATOM 1437 N N . SER A 1 179 ? 5.561 -1.591 10.896 1.00 89.25 179 SER A N 1
ATOM 1438 C CA . SER A 1 179 ? 4.827 -2.450 11.820 1.00 89.25 179 SER A CA 1
ATOM 1439 C C . SER A 1 179 ? 4.564 -1.714 13.126 1.00 89.25 179 SER A C 1
ATOM 1441 O O . SER A 1 179 ? 5.494 -1.252 13.797 1.00 89.25 179 SER A O 1
ATOM 1443 N N . TYR A 1 180 ? 3.283 -1.631 13.463 1.00 86.56 180 TYR A N 1
ATOM 1444 C CA . TYR A 1 180 ? 2.747 -1.109 14.706 1.00 86.56 180 TYR A CA 1
ATOM 1445 C C . TYR A 1 180 ? 2.103 -2.271 15.448 1.00 86.56 180 TYR A C 1
ATOM 1447 O O . TYR A 1 180 ? 1.223 -2.935 14.906 1.00 86.56 180 TYR A O 1
ATOM 1455 N N . VAL A 1 181 ? 2.529 -2.530 16.678 1.00 86.88 181 VAL A N 1
ATOM 1456 C CA . VAL A 1 181 ? 1.963 -3.601 17.508 1.00 86.88 181 VAL A CA 1
ATOM 1457 C C . VAL A 1 181 ? 1.597 -3.011 18.850 1.00 86.88 181 VAL A C 1
ATOM 1459 O O . VAL A 1 181 ? 2.415 -2.335 19.471 1.00 86.88 181 VAL A O 1
ATOM 1462 N N . ARG A 1 182 ? 0.365 -3.236 19.295 1.00 81.25 182 ARG A N 1
ATOM 1463 C CA . ARG A 1 182 ? -0.136 -2.705 20.556 1.00 81.25 182 ARG A CA 1
ATOM 1464 C C . ARG A 1 182 ? 0.743 -3.205 21.692 1.00 81.25 182 ARG A C 1
ATOM 1466 O O . ARG A 1 182 ? 0.954 -4.409 21.836 1.00 81.25 182 ARG A O 1
ATOM 1473 N N . THR A 1 183 ? 1.272 -2.288 22.489 1.00 78.44 183 THR A N 1
ATOM 1474 C CA . THR A 1 183 ? 2.001 -2.670 23.693 1.00 78.44 183 THR A CA 1
ATOM 1475 C C . THR A 1 183 ? 0.981 -3.162 24.707 1.00 78.44 183 THR A C 1
ATOM 1477 O O . THR A 1 183 ? -0.035 -2.510 24.964 1.00 78.44 183 THR A O 1
ATOM 1480 N N . GLU A 1 184 ? 1.220 -4.329 25.303 1.00 68.69 184 GLU A N 1
ATOM 1481 C CA . GLU A 1 184 ? 0.546 -4.634 26.559 1.00 68.69 184 GLU A CA 1
ATOM 1482 C C . GLU A 1 184 ? 0.909 -3.497 27.519 1.00 68.69 184 GLU A C 1
ATOM 1484 O O . GLU A 1 184 ? 2.088 -3.159 27.665 1.00 68.69 184 GLU A O 1
ATOM 1489 N N . THR A 1 185 ? -0.088 -2.843 28.119 1.00 51.97 185 THR A N 1
ATOM 1490 C CA . THR A 1 185 ? 0.131 -1.822 29.150 1.00 51.97 185 THR A CA 1
ATOM 1491 C C . THR A 1 185 ? 1.081 -2.387 30.207 1.00 51.97 185 THR A C 1
ATOM 1493 O O . THR A 1 185 ? 0.649 -3.157 31.061 1.00 51.97 185 THR A O 1
ATOM 1496 N N . GLY A 1 186 ? 2.372 -2.043 30.125 1.00 44.53 186 GLY A N 1
ATOM 1497 C CA . GLY A 1 186 ? 3.396 -2.562 31.033 1.00 44.53 186 GLY A CA 1
ATOM 1498 C C . GLY A 1 186 ? 4.759 -2.934 30.444 1.00 44.53 186 GLY A C 1
ATOM 1499 O O . GLY A 1 186 ? 5.637 -3.265 31.236 1.00 44.53 186 GLY A O 1
ATOM 1500 N N . THR A 1 187 ? 5.004 -2.877 29.130 1.00 36.66 187 THR A N 1
ATOM 1501 C CA . THR A 1 187 ? 6.367 -3.126 28.610 1.00 36.66 187 THR A CA 1
ATOM 1502 C C . THR A 1 187 ? 6.841 -2.028 27.669 1.00 36.66 187 THR A C 1
ATOM 1504 O O . THR A 1 187 ? 6.605 -2.038 26.466 1.00 36.66 187 THR A O 1
ATOM 1507 N N . THR A 1 188 ? 7.556 -1.068 28.249 1.00 32.72 188 THR A N 1
ATOM 1508 C CA . THR A 1 188 ? 8.516 -0.235 27.530 1.00 32.72 188 THR A CA 1
ATOM 1509 C C . THR A 1 188 ? 9.555 -1.171 26.912 1.00 32.72 188 THR A C 1
ATOM 1511 O O . THR A 1 188 ? 10.289 -1.834 27.646 1.00 32.72 188 THR A O 1
ATOM 1514 N N . LEU A 1 189 ? 9.600 -1.274 25.584 1.00 38.12 189 LEU A N 1
ATOM 1515 C CA . LEU A 1 189 ? 10.736 -1.899 24.910 1.00 38.12 189 LEU A CA 1
ATOM 1516 C C . LEU A 1 189 ? 11.916 -0.922 25.003 1.00 38.12 189 LEU A C 1
ATOM 1518 O O . LEU A 1 189 ? 11.802 0.230 24.585 1.00 38.12 189 LEU A O 1
ATOM 1522 N N . ILE A 1 190 ? 12.978 -1.388 25.665 1.00 35.94 190 ILE A N 1
ATOM 1523 C CA . ILE A 1 190 ? 14.270 -0.714 25.872 1.00 35.94 190 ILE A CA 1
ATOM 1524 C C . ILE A 1 190 ? 15.072 -0.763 24.574 1.00 35.94 190 ILE A C 1
ATOM 1526 O O . ILE A 1 190 ? 15.077 -1.850 23.951 1.00 35.94 190 ILE A O 1
#

Organism: NCBI:txid2840775

Foldseek 3Di:
DDDDPVNVVVVVVVVVVVVVVVVVVVVCVVLCVVVCVVQAPVSQVPDPDFKDKDKDKDFWDDKDKAFLQDNVVQAQPWGDDDPPWTKGFHDWDADPQGKIKTKIWGFWPDDSFKTKTKDQPQAWQQWWKADPVDIDGWHKHWPACPDNTTTIIMIIDGPSVVDDDRMIMIIGGIMMMMMIGTDDVPDDDD

=== Feature glossary ===
The record interleaves many kinds of information about one protein. Here is each kind framed as the question it answers.

Q: What known structures does this most resemble?
A: Structural nearest neighbors (via Foldseek easy-search vs the PDB). Reported per hit: target PDB id, E-value, and alignment TM-score. A TM-score above ~0.5 is the conventional threshold for 'same fold'.

Q: Where is each backbone atom in 3D?
A: The mmCIF table is the protein's shape written out atom by atom. For each backbone N, Cα, C, and carbonyl O, it records an (x, y, z) coordinate triple in Å plus the residue type, chain letter, and residue number.

Q: What are the backbone torsion angles?
A: The φ/ψ torsion pair specifies the backbone conformation at each residue. φ rotates about the N–Cα bond, ψ about the Cα–C bond. Steric clashes forbid most of the (φ, ψ) plane — the allowed regions (α-helix basin, β-sheet basin, left-handed helix) are the Ramachandran-allowed regions.

Q: Which residues are buried vs exposed?
A: Solvent-accessible surface area (SASA) is the area in Å² traced out by the centre of a 1.4 Å probe sphere (a water molecule) rolled over the protein's van der Waals surface (Shrake–Rupley / Lee–Richards construction). Buried residues have near-zero SASA; fully exposed residues can exceed 200 Å². The total SASA scales roughly with the number of surface residues.

Q: How confident is the AlphaFo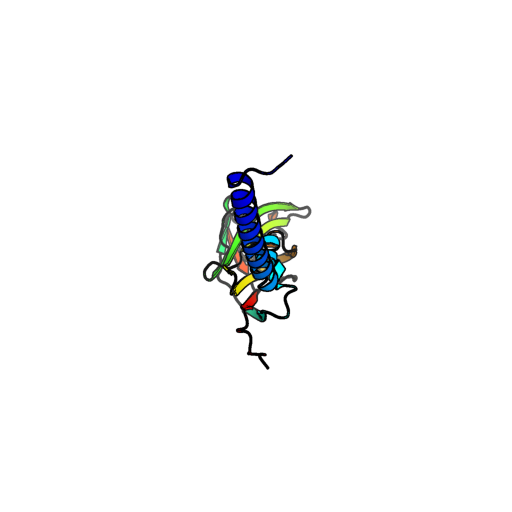ld model at each residue?
A: pLDDT is the predicted lDDT-Cα score: AlphaFold's confidence that the local environment of each residue (all inter-atomic distances within 15 Å) is correctly placed. It is a per-residue number between 0 and 100, with higher meaning more reliable.

Q: What does the local fold look like, residue by residue?
A: 3Di is Foldseek's structural alphabet. Each residue is assigned one of twenty discrete states based on how its Cα sits relative to its spatial (not sequential) neighbors. Aligning 3Di strings finds structural homologs roughly as well as full 3D superposition, but orders of magnitude faster.

Q: How big and how compact is the whole molecule?
A: Radius of gyration (Rg) is the root-mean-square distance of Cα atoms from their centroid — a single number for overall size and compactness. A globular domain of N residues has Rg ≈ 2.2·N^0.38 Å; an extended or disordered chain has a much larger Rg. The Cα contact count is the number of residue pairs whose Cα atoms are within 8 Å and are more than four positions apart in sequence — a standard proxy for tertiary packing density. The bounding box is the smallest axis-aligned box enclosing all Cα atoms.

Q: Which residues are in helices, strands, or loops?
A: DSSP 8-state secondary structure assigns each residue one of H (α-helix), G (3₁₀-helix), I (π-helix), E (extended β-strand), B (isolated β-bridge), T (hydrogen-bonded turn), S (bend), or '-' (coil). The assignment is computed from backbone hydrogen-bond geometry via the Kabsch–Sander algorithm.

Q: How mobile is each atom in the crystal?
A: Crystallographic B-factors measure how much each atom's electron density is smeared out, in Å². They rise in mobile loops and surface residues and fall in the buried interior. In AlphaFold models this column is repurposed to hold pLDDT instead.

Q: What if only a Cα trace is available?
A: P-SEA three-state annotation labels each residue as helix, strand, or coil based purely on the geometry of the Cα trace. It serves as a fallback when the full backbone (and thus DSSP) is unavailable.

Q: What family and function is it annotated with?
A: Database cross-references. InterPro integrates a dozen domain/family signature databases into unified entries with residue-range hits. GO terms attach function/process/location labels with evidence codes. CATH codes position the fold in a four-level structural taxonomy. Organism is the NCBI-taxonomy species name.

Q: Are the domains correctly placed relative to each other?
A: Predicted Aligned Error (PAE) is an AlphaFold confidence matrix: entry (i, j) is the expected error in the position of residue j, in ångströms, when the prediction is superimposed on the true structure at residue i. Low PAE within a block of residues means that block is internally rigid and well-predicted; high PAE between two blocks means their relative placement is uncertain even if each block individually is confident.

Q: What do the diagnostic plots show?
A: Three diagnostic plots accompany the record. The Cα contact map visualizes the tertiary structure as a 2D adjacency matrix (8 Å cutoff, sequence-local contacts suppressed). The Ramachandran plot shows the distribution of backbone (φ, ψ) torsions, with points in the α and β basins reflecting secondary structure content. The PAE plot shows AlphaFold's inter-residue confidence as a color matrix.

Q: What is the amino-acid chain?
A: Primary structure: the covalent order of the twenty standard amino acids along the backbone. Two proteins with the same sequence will (almost always) fold to the same structure; two with 30% identity often share a fold but not the details.

Q: What do the rendered images show?
A: The six renders are orthographic views along the three Cartesian axes in both directions. Representation (cartoon, sticks, or surface) and color scheme (sequence-rainbow or by-chain) vary across proteins so the training set covers all the common visualization conventions.